Protein AF-A0A1H8VKU6-F1 (afdb_monomer_lite)

Sequence (340 aa):
MNKEESLALYEKGMKAWNAWANDILAKKAELEENKQWQINTFRRGGLNNTTRDWVDVSSVNFPEHFFEEHADFSGFIFPYSVNFENATFSHFTDFIGATFNDSALFYGAIFNGHALFNIAKFGSVSVFGNTTFKAHTMFTKAIFRGNSSFDRAKFTENADFDGALFENSAVFDDTSFESHSSFIVIEGKSRFSFKHAKFHLAPDFNQAHFTEAPQFDDSDFSEALNRSRSESEGNISSNWRALKKLAIQGHDHERELIFFAAEIKSQRGKEDKAFPQPIKYLINNNNDALWPGDSRYWFGYFYQCFSDFGRSIMRPLSWWLGLGVRNLRVVYREVDRNKR

pLDDT: mean 88.67, std 14.14, range [43.34, 98.88]

Radius of gyration: 28.41 Å; chains: 1; bounding box: 82×48×92 Å

Organism: NCBI:txid42354

InterPro domains:
  IPR001646 Pentapeptide repeat [PF13576] (73-117)

Foldseek 3Di:
DPAVVLVVQPVVDQVSQQVVLVVLLVLQVVCVVVVNAAADPVVRAHPDPSRNVSCVVLEHEDDLHEQPDEAECALGERNEHYDCHLYEYCEEYDCHLYEHLYEYECANYEYCYEYECANYEANEEYELANYEYNEEYECHQYEAQYAYENHLYEDLEEYENHNYEHNEAYEQENYEDNYEYEQHNYEAEYAAEHECYEDLAQYHCHNPYYPAQHHHHNYHCPNNLVCLQPPDDDLSLNSLVNQLVSCVRNVVPVSVQSSVLSSLNNCAPPQADCDFDVVVCVVPVPPDDRGGRNCSNVVSVVCCQQCVSVVDPVSVVVVVVVVVVVVVVVVVVVVVVVPD

Structure (mmCIF, N/CA/C/O backbone):
data_AF-A0A1H8VKU6-F1
#
_entry.id   AF-A0A1H8VKU6-F1
#
loop_
_atom_site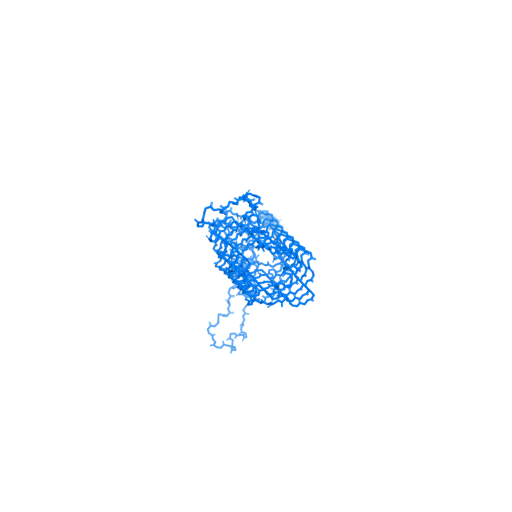.group_PDB
_atom_site.id
_atom_site.type_symbol
_atom_site.label_atom_id
_atom_site.label_alt_id
_atom_site.label_comp_id
_atom_site.label_asym_id
_atom_site.label_entity_id
_atom_site.label_seq_id
_atom_site.pdbx_PDB_ins_code
_atom_site.Cartn_x
_atom_site.Cartn_y
_atom_site.Cartn_z
_atom_site.occupancy
_atom_site.B_iso_or_equiv
_atom_site.auth_seq_id
_atom_site.auth_comp_id
_atom_site.auth_asym_id
_atom_site.auth_atom_id
_atom_site.pdbx_PDB_model_num
ATOM 1 N N . MET A 1 1 ? -10.872 1.885 24.400 1.00 88.88 1 MET A N 1
ATOM 2 C CA . MET A 1 1 ? -10.021 1.244 25.397 1.00 88.88 1 MET A CA 1
ATOM 3 C C . MET A 1 1 ? -8.724 2.016 25.499 1.00 88.88 1 MET A C 1
ATOM 5 O O . MET A 1 1 ? -8.249 2.544 24.493 1.00 88.88 1 MET A O 1
ATOM 9 N N . ASN A 1 2 ? -8.134 2.082 26.689 1.00 92.25 2 ASN A N 1
ATOM 10 C CA . ASN A 1 2 ? -6.727 2.472 26.810 1.00 92.25 2 ASN A CA 1
ATOM 11 C C . ASN A 1 2 ? -5.809 1.359 26.250 1.00 92.25 2 ASN A C 1
ATOM 13 O O . ASN A 1 2 ? -6.280 0.356 25.696 1.00 92.25 2 ASN A O 1
ATOM 17 N N . LYS A 1 3 ? -4.490 1.554 26.336 1.00 94.25 3 LYS A N 1
ATOM 18 C CA . LYS A 1 3 ? -3.509 0.605 25.792 1.00 94.25 3 LYS A CA 1
ATOM 19 C C . LYS A 1 3 ? -3.554 -0.738 26.520 1.00 94.25 3 LYS A C 1
ATOM 21 O O . LYS A 1 3 ? -3.568 -1.782 25.872 1.00 94.25 3 LYS A O 1
ATOM 26 N N . GLU A 1 4 ? -3.629 -0.717 27.846 1.00 96.06 4 GLU A N 1
ATOM 27 C CA . GLU A 1 4 ? -3.647 -1.915 28.688 1.00 96.06 4 GLU A CA 1
ATOM 28 C C . GLU A 1 4 ? -4.896 -2.768 28.434 1.00 96.06 4 GLU A C 1
ATOM 30 O O . GLU A 1 4 ? -4.805 -3.982 28.272 1.00 96.06 4 GLU A O 1
ATOM 35 N N . GLU A 1 5 ? -6.063 -2.135 28.332 1.00 96.31 5 GLU A N 1
ATOM 36 C CA . GLU A 1 5 ? -7.330 -2.788 27.998 1.00 96.31 5 GLU A CA 1
ATOM 37 C C . GLU A 1 5 ? -7.303 -3.401 26.594 1.00 96.31 5 GLU A C 1
ATOM 39 O O . GLU A 1 5 ? -7.785 -4.519 26.399 1.00 96.31 5 GLU A O 1
ATOM 44 N N . SER A 1 6 ? -6.715 -2.690 25.623 1.00 97.00 6 SER A N 1
ATOM 45 C CA . SER A 1 6 ? -6.580 -3.176 24.245 1.00 97.00 6 SER A CA 1
ATOM 46 C C . SER A 1 6 ? -5.695 -4.426 24.187 1.00 97.00 6 SER A C 1
ATOM 48 O O . SER A 1 6 ? -6.059 -5.403 23.535 1.00 97.00 6 SER A O 1
ATOM 50 N N . LEU A 1 7 ? -4.571 -4.431 24.912 1.00 96.88 7 LEU A N 1
ATOM 51 C CA . LEU A 1 7 ? -3.670 -5.585 25.013 1.00 96.88 7 LEU A CA 1
ATOM 52 C C . LEU A 1 7 ? -4.327 -6.764 25.735 1.00 96.88 7 LEU A C 1
ATOM 54 O O . LEU A 1 7 ? -4.321 -7.877 25.219 1.00 96.88 7 LEU A O 1
ATOM 58 N N . ALA A 1 8 ? -4.986 -6.517 26.868 1.00 97.38 8 ALA A N 1
ATOM 59 C CA . ALA A 1 8 ? -5.678 -7.564 27.616 1.00 97.38 8 ALA A CA 1
ATOM 60 C C . ALA A 1 8 ? -6.827 -8.204 26.817 1.00 97.38 8 ALA A C 1
ATOM 62 O O . ALA A 1 8 ? -7.159 -9.373 27.023 1.00 97.38 8 ALA A O 1
ATOM 63 N N . LEU A 1 9 ? -7.478 -7.452 25.920 1.00 97.44 9 LEU A N 1
ATOM 64 C CA . LEU A 1 9 ? -8.468 -8.015 25.004 1.00 97.44 9 LEU A CA 1
ATOM 65 C C . LEU A 1 9 ? -7.808 -8.789 23.857 1.00 97.44 9 LEU A C 1
ATOM 67 O O . LEU A 1 9 ? -8.296 -9.861 23.501 1.00 97.44 9 LEU A O 1
ATOM 71 N N . TYR A 1 10 ? -6.707 -8.274 23.309 1.00 97.00 10 TYR A N 1
ATOM 72 C CA . TYR A 1 10 ? -5.923 -8.938 22.268 1.00 97.00 10 TYR A CA 1
ATOM 73 C C . TYR A 1 10 ? -5.406 -10.312 22.726 1.00 97.00 10 TYR A C 1
ATOM 75 O O . TYR A 1 10 ? -5.585 -11.299 22.015 1.00 97.00 10 TYR A O 1
ATOM 83 N N . GLU A 1 11 ? -4.898 -10.419 23.957 1.00 96.44 11 GLU A N 1
ATOM 84 C CA . GLU A 1 11 ? -4.420 -11.677 24.558 1.00 96.44 11 GLU A CA 1
ATOM 85 C C . GLU A 1 11 ? -5.504 -12.762 24.674 1.00 96.44 11 GLU A C 1
ATOM 87 O O . GLU A 1 11 ? -5.201 -13.956 24.688 1.00 96.44 11 GLU A O 1
ATOM 92 N N . LYS A 1 12 ? -6.788 -12.381 24.717 1.00 97.31 12 LYS A N 1
ATOM 93 C CA . LYS A 1 12 ? -7.913 -13.338 24.721 1.00 97.31 12 LYS A CA 1
ATOM 94 C C . LYS A 1 12 ? -8.174 -13.954 23.341 1.00 97.31 12 LYS A C 1
ATOM 96 O O . LYS A 1 12 ? -8.965 -14.895 23.233 1.00 97.31 12 LYS A O 1
ATOM 101 N N . GLY A 1 13 ? -7.528 -13.435 22.297 1.00 97.31 13 GLY A N 1
ATOM 102 C CA . GLY A 1 13 ? -7.568 -13.936 20.930 1.00 97.31 13 GLY A CA 1
ATOM 103 C C . GLY A 1 13 ? -8.787 -13.498 20.112 1.00 97.31 13 GLY A C 1
ATOM 104 O O . GLY A 1 13 ? -9.775 -12.955 20.620 1.00 97.31 13 GLY A O 1
ATOM 105 N N . MET A 1 14 ? -8.733 -13.808 18.810 1.00 97.44 14 MET A N 1
ATOM 106 C CA . MET A 1 14 ? -9.682 -13.352 17.782 1.00 97.44 14 MET A CA 1
ATOM 107 C C . MET A 1 14 ? -11.158 -13.568 18.145 1.00 97.44 14 MET A C 1
ATOM 109 O O . MET A 1 14 ? -12.000 -12.718 17.871 1.00 97.44 14 MET A O 1
ATOM 113 N N . LYS A 1 15 ? -11.511 -14.710 18.753 1.00 97.88 15 LYS A N 1
ATOM 114 C CA . LYS A 1 15 ? -12.916 -15.027 19.070 1.00 97.88 15 LYS A CA 1
ATOM 115 C C . LYS A 1 15 ? -13.503 -14.061 20.098 1.00 97.88 15 LYS A C 1
ATOM 117 O O . LYS A 1 15 ? -14.605 -13.557 19.893 1.00 97.88 15 LYS A O 1
ATOM 122 N N . ALA A 1 16 ? -12.775 -13.811 21.185 1.00 98.12 16 ALA A N 1
ATOM 123 C CA . ALA A 1 16 ? -13.191 -12.864 22.216 1.00 98.12 16 ALA A CA 1
ATOM 124 C C . ALA A 1 16 ? -13.190 -11.432 21.669 1.00 98.12 16 ALA A C 1
ATOM 126 O O . ALA A 1 16 ? -14.144 -10.692 21.905 1.00 98.12 16 ALA A O 1
ATOM 127 N N . TRP A 1 17 ? -12.170 -11.085 20.881 1.00 98.62 17 TRP A N 1
ATOM 128 C CA . TRP A 1 17 ? -12.082 -9.797 20.204 1.00 98.62 17 TRP A CA 1
ATOM 129 C C . TRP A 1 17 ? -13.295 -9.526 19.312 1.00 98.62 17 TRP A C 1
ATOM 131 O O . TRP A 1 17 ? -13.991 -8.531 19.487 1.00 98.62 17 TRP A O 1
ATOM 141 N N . ASN A 1 18 ? -13.601 -10.435 18.385 1.00 98.50 18 ASN A N 1
ATOM 142 C CA . ASN A 1 18 ? -14.692 -10.248 17.432 1.00 98.50 18 ASN A CA 1
ATOM 143 C C . ASN A 1 18 ? -16.066 -10.298 18.113 1.00 98.50 18 ASN A C 1
ATOM 145 O O . ASN A 1 18 ? -16.980 -9.599 17.680 1.00 98.50 18 ASN A O 1
ATOM 149 N N . ALA A 1 19 ? -16.230 -11.070 19.194 1.00 98.44 19 ALA A N 1
ATOM 150 C CA . ALA A 1 19 ? -17.450 -11.029 20.001 1.00 98.44 19 ALA A CA 1
ATOM 151 C C . ALA A 1 19 ? -17.655 -9.645 20.640 1.00 98.44 19 ALA A C 1
ATOM 153 O O . ALA A 1 19 ? -18.738 -9.075 20.523 1.00 98.44 19 ALA A O 1
ATOM 154 N N . TRP A 1 20 ? -16.604 -9.081 21.245 1.00 98.19 20 TRP A N 1
ATOM 155 C CA . TRP A 1 20 ? -16.620 -7.717 21.775 1.00 98.19 20 TRP A CA 1
ATOM 156 C C . TRP A 1 20 ? -16.891 -6.679 20.678 1.00 98.19 20 TRP A C 1
ATOM 158 O O . TRP A 1 20 ? -17.772 -5.839 20.833 1.00 98.19 20 TRP A O 1
ATOM 168 N N . ALA A 1 21 ? -16.195 -6.761 19.544 1.00 98.19 21 ALA A N 1
ATOM 169 C CA . ALA A 1 21 ? -16.349 -5.810 18.449 1.00 98.19 21 ALA A CA 1
ATOM 170 C C . ALA A 1 21 ? -17.785 -5.793 17.905 1.00 98.19 21 ALA A C 1
ATOM 172 O O . ALA A 1 21 ? -18.339 -4.725 17.654 1.00 98.19 21 ALA A O 1
ATOM 173 N N . ASN A 1 22 ? -18.412 -6.964 17.772 1.00 98.31 22 ASN A N 1
ATOM 174 C CA . ASN A 1 22 ? -19.800 -7.068 17.329 1.00 98.31 22 ASN A CA 1
ATOM 175 C C . ASN A 1 22 ? -20.792 -6.487 18.350 1.00 98.31 22 ASN A C 1
ATOM 177 O O . ASN A 1 22 ? -21.736 -5.818 17.939 1.00 98.31 22 ASN A O 1
ATOM 181 N N . ASP A 1 23 ? -20.572 -6.675 19.656 1.00 97.94 23 ASP A N 1
ATOM 182 C CA . ASP A 1 23 ? -21.382 -6.037 20.711 1.00 97.94 23 ASP A CA 1
ATOM 183 C C . ASP A 1 23 ? -21.267 -4.504 20.665 1.00 97.94 23 ASP A C 1
ATOM 185 O O . ASP A 1 23 ? -22.266 -3.786 20.721 1.00 97.94 23 ASP A O 1
ATOM 189 N N . ILE A 1 24 ? -20.052 -3.985 20.470 1.00 96.44 24 ILE A N 1
ATOM 190 C CA . ILE A 1 24 ? -19.816 -2.549 20.293 1.00 96.44 24 ILE A CA 1
ATOM 191 C C . ILE A 1 24 ? -20.548 -2.012 19.055 1.00 96.44 24 ILE A C 1
ATOM 193 O O . ILE A 1 24 ? -21.192 -0.963 19.127 1.00 96.44 24 ILE A O 1
ATOM 197 N N . LEU A 1 25 ? -20.492 -2.723 17.927 1.00 96.75 25 LEU A N 1
ATOM 198 C CA . LEU A 1 25 ? -21.205 -2.334 16.708 1.00 96.75 25 LEU A CA 1
ATOM 199 C C . LEU A 1 25 ? -22.730 -2.391 16.883 1.00 96.75 25 LEU A C 1
ATOM 201 O O . LEU A 1 25 ? -23.422 -1.501 16.394 1.00 96.75 25 LEU A O 1
ATOM 205 N N . ALA A 1 26 ? -23.253 -3.377 17.615 1.00 97.12 26 ALA A N 1
ATOM 206 C CA . ALA A 1 26 ? -24.677 -3.460 17.937 1.00 97.12 26 ALA A CA 1
ATOM 207 C C . ALA A 1 26 ? -25.133 -2.264 18.789 1.00 97.12 26 ALA A C 1
ATOM 209 O O . ALA A 1 26 ? -26.105 -1.597 18.444 1.00 97.12 26 ALA A O 1
ATOM 210 N N . LYS A 1 27 ? -24.363 -1.899 19.824 1.00 95.50 27 LYS A N 1
ATOM 211 C CA . LYS A 1 27 ? -24.624 -0.701 20.643 1.00 95.50 27 LYS A CA 1
ATOM 212 C C . LYS A 1 27 ? -24.634 0.584 19.820 1.00 95.50 27 LYS A C 1
ATOM 214 O O . LYS A 1 27 ? -25.435 1.477 20.080 1.00 95.50 27 LYS A O 1
ATOM 219 N N . LYS A 1 28 ? -23.764 0.691 18.810 1.00 94.62 28 LYS A N 1
ATOM 220 C CA . LYS A 1 28 ? -23.796 1.828 17.881 1.00 94.62 28 LYS A CA 1
ATOM 221 C C . LYS A 1 28 ? -25.116 1.879 17.117 1.00 94.62 28 LYS A C 1
ATOM 223 O O . LYS A 1 28 ? -25.727 2.942 17.057 1.00 94.62 28 LYS A O 1
ATOM 228 N N . ALA A 1 29 ? -25.555 0.745 16.571 1.00 94.81 29 ALA A N 1
ATOM 229 C CA . ALA A 1 29 ? -26.811 0.662 15.833 1.00 94.81 29 ALA A CA 1
ATOM 230 C C . ALA A 1 29 ? -28.016 1.062 16.707 1.00 94.81 29 ALA A C 1
ATOM 232 O O . ALA A 1 29 ? -28.873 1.816 16.254 1.00 94.81 29 ALA A O 1
ATOM 233 N N . GLU A 1 30 ? -28.039 0.662 17.983 1.00 94.94 30 GLU A N 1
ATOM 234 C CA . GLU A 1 30 ? -29.071 1.085 18.944 1.00 94.94 30 GLU A CA 1
ATOM 235 C C . GLU A 1 30 ? -29.048 2.601 19.207 1.00 94.94 30 GLU A C 1
ATOM 237 O O . GLU A 1 30 ? -30.097 3.248 19.274 1.00 94.94 30 GLU A O 1
ATOM 242 N N . LEU A 1 31 ? -27.861 3.205 19.347 1.00 93.00 31 LEU A N 1
ATOM 243 C CA . LEU A 1 31 ? -27.730 4.659 19.505 1.00 93.00 31 LEU A CA 1
ATOM 244 C C . LEU A 1 31 ? -28.214 5.413 18.258 1.00 93.00 31 LEU A C 1
ATOM 246 O O . LEU A 1 31 ? -28.814 6.485 18.382 1.00 93.00 31 LEU A O 1
ATOM 250 N N . GLU A 1 32 ? -27.957 4.875 17.065 1.00 92.94 32 GLU A N 1
ATOM 251 C CA . GLU A 1 32 ? -28.431 5.431 15.793 1.00 92.94 32 GLU A CA 1
ATOM 252 C C . GLU A 1 32 ? -29.959 5.337 15.675 1.00 92.94 32 GLU A C 1
ATOM 254 O O . GLU A 1 32 ? -30.607 6.343 15.374 1.00 92.94 32 GLU A O 1
ATOM 259 N N . GLU A 1 33 ? -30.550 4.183 15.996 1.00 94.75 33 GLU A N 1
ATOM 260 C CA . GLU A 1 33 ? -32.004 3.965 15.986 1.00 94.75 33 GLU A CA 1
ATOM 261 C C . GLU A 1 33 ? -32.728 4.913 16.952 1.00 94.75 33 GLU A C 1
ATOM 263 O O . GLU A 1 33 ? -33.720 5.557 16.597 1.00 94.75 33 GLU A O 1
ATOM 268 N N . ASN A 1 34 ? -32.164 5.101 18.146 1.00 94.06 34 ASN A N 1
ATOM 269 C CA . ASN A 1 34 ? -32.696 6.011 19.157 1.00 94.06 34 ASN A CA 1
ATOM 270 C C . ASN A 1 34 ? -32.406 7.497 18.870 1.00 94.06 34 ASN A C 1
ATOM 272 O O . ASN A 1 34 ? -32.753 8.357 19.684 1.00 94.06 34 ASN A O 1
ATOM 276 N N . LYS A 1 35 ? -31.767 7.832 17.736 1.00 91.75 35 LYS A N 1
ATOM 277 C CA . LYS A 1 35 ? -31.328 9.197 17.367 1.00 91.75 35 LYS A CA 1
ATOM 278 C C . LYS A 1 35 ? -30.433 9.858 18.425 1.00 91.75 35 LYS A C 1
ATOM 280 O O . LYS A 1 35 ? -30.367 11.084 18.534 1.00 91.75 35 LYS A O 1
ATOM 285 N N . GLN A 1 36 ? -29.747 9.039 19.214 1.00 89.75 36 GLN A N 1
ATOM 286 C CA . GLN A 1 36 ? -28.790 9.456 20.233 1.00 89.75 36 GLN A CA 1
ATOM 287 C C . GLN A 1 36 ? -27.367 9.512 19.682 1.00 89.75 36 GLN A C 1
ATOM 289 O O . GLN A 1 36 ? -26.505 10.126 20.303 1.00 89.75 36 GLN A O 1
ATOM 294 N N . TRP A 1 37 ? -27.108 8.909 18.524 1.00 89.81 37 TRP A N 1
ATOM 295 C CA . TRP A 1 37 ? -25.809 8.983 17.875 1.00 89.81 37 TRP A CA 1
ATOM 296 C C . TRP A 1 37 ? -25.517 10.403 17.380 1.00 89.81 37 TRP A C 1
ATOM 298 O O . TRP A 1 37 ? -26.148 10.904 16.447 1.00 89.81 37 TRP A O 1
ATOM 308 N N . GLN A 1 38 ? -24.555 11.068 18.019 1.00 87.19 38 GLN A N 1
ATOM 309 C CA . GLN A 1 38 ? -24.142 12.423 17.661 1.00 87.19 38 GLN A CA 1
ATOM 310 C C . GLN A 1 38 ? -22.623 12.506 17.650 1.00 87.19 38 GLN A C 1
ATOM 312 O O . GLN A 1 38 ? -21.993 12.711 18.687 1.00 87.19 38 GLN A O 1
ATOM 317 N N . ILE A 1 39 ? -22.031 12.372 16.467 1.00 82.75 39 ILE A N 1
ATOM 318 C CA . ILE A 1 39 ? -20.583 12.430 16.287 1.00 82.75 39 ILE A CA 1
ATOM 319 C C . ILE A 1 39 ? -20.167 13.710 15.568 1.00 82.75 39 ILE A C 1
ATOM 321 O O . ILE A 1 39 ? -20.782 14.129 14.588 1.00 82.75 39 ILE A O 1
ATOM 325 N N . ASN A 1 40 ? -19.097 14.338 16.048 1.00 78.44 40 ASN A N 1
ATOM 326 C CA . ASN A 1 40 ? -18.433 15.387 15.296 1.00 78.44 40 ASN A CA 1
ATOM 327 C C . ASN A 1 40 ? -17.602 14.732 14.193 1.00 78.44 40 ASN A C 1
ATOM 329 O O . ASN A 1 40 ? -16.585 14.112 14.484 1.00 78.44 40 ASN A O 1
ATOM 333 N N . THR A 1 41 ? -17.992 14.891 12.934 1.00 68.06 41 THR A N 1
ATOM 334 C CA . THR A 1 41 ? -17.270 14.300 11.798 1.00 68.06 41 THR A CA 1
ATOM 335 C C . THR A 1 41 ? -15.847 14.845 11.631 1.00 68.06 41 THR A C 1
ATOM 337 O O . THR A 1 41 ? -14.982 14.126 11.140 1.00 68.06 41 THR A O 1
ATOM 340 N N . PHE A 1 42 ? -15.569 16.074 12.086 1.00 61.03 42 PHE A N 1
ATOM 341 C CA . PHE A 1 42 ? -14.242 16.696 11.993 1.00 61.03 42 PHE A CA 1
ATOM 342 C C . PHE A 1 42 ? -13.301 16.268 13.118 1.00 61.03 42 PHE A C 1
ATOM 344 O O . PHE A 1 42 ? -12.145 15.951 12.862 1.00 61.03 42 PHE A O 1
ATOM 351 N N . ARG A 1 43 ? -13.779 16.268 14.370 1.00 62.12 43 ARG A N 1
ATOM 352 C CA . ARG A 1 43 ? -12.967 15.868 15.539 1.00 62.12 43 ARG A CA 1
ATOM 353 C C . ARG A 1 43 ? -13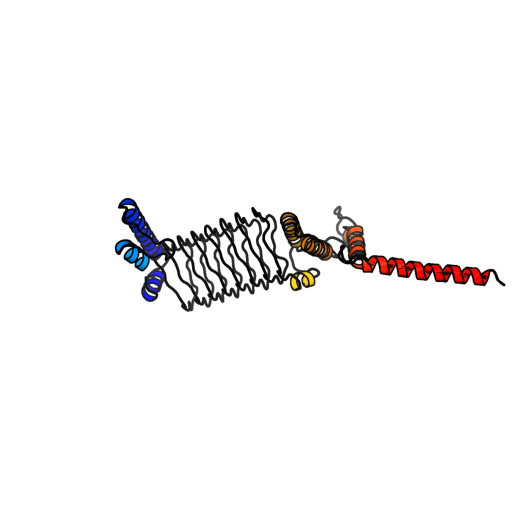.084 14.386 15.892 1.00 62.12 43 ARG A C 1
ATOM 355 O O . ARG A 1 43 ? -12.403 13.943 16.806 1.00 62.12 43 ARG A O 1
ATOM 362 N N . ARG A 1 44 ? -13.974 13.653 15.215 1.00 66.56 44 ARG A N 1
ATOM 363 C CA . ARG A 1 44 ? -14.296 12.231 15.439 1.00 66.56 44 ARG A CA 1
ATOM 364 C C . ARG A 1 44 ? -14.567 11.866 16.902 1.00 66.56 44 ARG A C 1
ATOM 366 O O . ARG A 1 44 ? -14.335 10.740 17.327 1.00 66.56 44 ARG A O 1
ATOM 373 N N . GLY A 1 45 ? -15.087 12.835 17.654 1.00 71.44 45 GLY A N 1
ATOM 374 C CA . GLY A 1 45 ? -15.491 12.697 19.048 1.00 71.44 45 GLY A CA 1
ATOM 375 C C . GLY A 1 45 ? -16.996 12.884 19.201 1.00 71.44 45 GLY A C 1
ATOM 376 O O . GLY A 1 45 ? -17.619 13.640 18.446 1.00 71.44 45 GLY A O 1
ATOM 377 N N . GLY A 1 46 ? -17.587 12.198 20.178 1.00 78.50 46 GLY A N 1
ATOM 378 C CA . GLY A 1 46 ? -19.008 12.331 20.488 1.00 78.50 46 GLY A CA 1
ATOM 379 C C . GLY A 1 46 ? -19.378 13.745 20.946 1.00 78.50 46 GLY A C 1
ATOM 380 O O . GLY A 1 46 ? -18.685 14.371 21.751 1.00 78.50 46 GLY A O 1
ATOM 381 N N . LEU A 1 47 ? -20.494 14.266 20.445 1.00 81.94 47 LEU A N 1
ATOM 382 C CA . LEU A 1 47 ? -21.051 15.549 20.873 1.00 81.94 47 LEU A CA 1
ATOM 383 C C . LEU A 1 47 ? -21.799 15.412 22.205 1.00 81.94 47 LEU A C 1
ATOM 385 O O . LEU A 1 47 ? -21.757 16.326 23.027 1.00 81.94 47 LEU A O 1
ATOM 389 N N . ASN A 1 48 ? -22.389 14.245 22.470 1.00 88.06 48 ASN A N 1
ATOM 390 C CA . ASN A 1 48 ? -23.015 13.896 23.744 1.00 88.06 48 ASN A CA 1
ATOM 391 C C . ASN A 1 48 ? -22.200 12.846 24.519 1.00 88.06 48 ASN A C 1
ATOM 393 O O . ASN A 1 48 ? -21.255 12.260 23.991 1.00 88.06 48 ASN A O 1
ATOM 397 N N . ASN A 1 49 ? -22.560 12.636 25.789 1.00 88.81 49 ASN A N 1
ATOM 398 C CA . ASN A 1 49 ? -21.828 11.726 26.673 1.00 88.81 49 ASN A CA 1
ATOM 399 C C . ASN A 1 49 ? -21.911 10.273 26.186 1.00 88.81 49 ASN A C 1
ATOM 401 O O . ASN A 1 49 ? -20.882 9.629 26.089 1.00 88.81 49 ASN A O 1
ATOM 405 N N . THR A 1 50 ? -23.085 9.794 25.762 1.00 90.19 50 THR A N 1
ATOM 406 C CA . THR A 1 50 ? -23.258 8.401 25.309 1.00 90.19 50 THR A CA 1
ATOM 407 C C . THR A 1 50 ? -22.412 8.059 24.082 1.00 90.19 50 THR A C 1
ATOM 409 O O . THR A 1 50 ? -21.809 6.992 24.027 1.00 90.19 50 THR A O 1
ATOM 412 N N . THR A 1 51 ? -22.314 8.971 23.108 1.00 90.12 51 THR A N 1
ATOM 413 C CA . THR A 1 51 ? -21.443 8.779 21.938 1.00 90.12 51 THR A CA 1
ATOM 414 C C . THR A 1 51 ? -19.969 8.871 22.333 1.00 90.12 51 THR A C 1
ATOM 416 O O . THR A 1 51 ? -19.158 8.142 21.773 1.00 90.12 51 THR A O 1
ATOM 419 N N . ARG A 1 52 ? -19.599 9.740 23.288 1.00 90.12 52 ARG A N 1
ATOM 420 C CA . ARG A 1 52 ? -18.217 9.800 23.800 1.00 90.12 52 ARG A CA 1
ATOM 421 C C . ARG A 1 52 ? -17.833 8.509 24.501 1.00 90.12 52 ARG A C 1
ATOM 423 O O . ARG A 1 52 ? -16.840 7.920 24.107 1.00 90.12 52 ARG A O 1
ATOM 430 N N . ASP A 1 53 ? -18.666 8.024 25.413 1.00 90.81 53 ASP A N 1
ATOM 431 C CA . ASP A 1 53 ? -18.433 6.767 26.123 1.00 90.81 53 ASP A CA 1
ATOM 432 C C . ASP A 1 53 ? -18.295 5.604 25.128 1.00 90.81 53 ASP A C 1
ATOM 434 O O . ASP A 1 53 ? -17.392 4.780 25.255 1.00 90.81 53 ASP A O 1
ATOM 438 N N . TRP A 1 54 ? -19.134 5.571 24.082 1.00 94.38 54 TRP A N 1
ATOM 439 C CA . TRP A 1 54 ? -19.022 4.582 23.008 1.00 94.38 54 TRP A CA 1
ATOM 440 C C . TRP A 1 54 ? -17.703 4.702 22.231 1.00 94.38 54 TRP A C 1
ATOM 442 O O . TRP A 1 54 ? -17.046 3.692 21.977 1.00 94.38 54 TRP A O 1
ATOM 452 N N . VAL A 1 55 ? -17.296 5.916 21.844 1.00 92.12 55 VAL A N 1
ATOM 453 C CA . VAL A 1 55 ? -16.021 6.167 21.146 1.00 92.12 55 VAL A CA 1
ATOM 454 C C . VAL A 1 55 ? -14.843 5.747 22.023 1.00 92.12 55 VAL A C 1
ATOM 456 O O . VAL A 1 55 ? -13.927 5.074 21.544 1.00 92.12 55 VAL A O 1
ATOM 459 N N . ASP A 1 56 ? -14.897 6.079 23.307 1.00 90.69 56 ASP A N 1
ATOM 460 C CA . ASP A 1 56 ? -13.845 5.786 24.266 1.00 90.69 56 ASP A CA 1
ATOM 461 C C . ASP A 1 56 ? -13.683 4.286 24.450 1.00 90.69 56 ASP A C 1
ATOM 463 O O . ASP A 1 56 ? -12.548 3.828 24.467 1.00 90.69 56 ASP A O 1
ATOM 467 N N . VAL A 1 57 ? -14.758 3.490 24.513 1.00 93.38 57 VAL A N 1
ATOM 468 C CA . VAL A 1 57 ? -14.631 2.025 24.616 1.00 93.38 57 VAL A CA 1
ATOM 469 C C . VAL A 1 57 ? -14.293 1.365 23.280 1.00 93.38 57 VAL A C 1
ATOM 471 O O . VAL A 1 57 ? -13.509 0.425 23.278 1.00 93.38 57 VAL A O 1
ATOM 474 N N . SER A 1 58 ? -14.816 1.855 22.155 1.00 94.81 58 SER A N 1
ATOM 475 C CA . SER A 1 58 ? -14.648 1.242 20.824 1.00 94.81 58 SER A CA 1
ATOM 476 C C . SER A 1 58 ? -13.291 1.506 20.170 1.00 94.81 58 SER A C 1
ATOM 478 O O . SER A 1 58 ? -12.863 0.720 19.323 1.00 94.81 58 SER A O 1
ATOM 480 N N . SER A 1 59 ? -12.617 2.594 20.552 1.00 94.62 59 SER A N 1
ATOM 481 C CA . SER A 1 59 ? -11.283 2.925 20.050 1.00 94.62 59 SER A CA 1
ATOM 482 C C . SER A 1 59 ? -10.246 1.941 20.584 1.00 94.62 59 SER A C 1
ATOM 484 O O . SER A 1 59 ? -10.232 1.626 21.775 1.00 94.62 59 SER A O 1
ATOM 486 N N . VAL A 1 60 ? -9.356 1.480 19.716 1.00 97.25 60 VAL A N 1
ATOM 487 C CA . VAL A 1 60 ? -8.316 0.501 20.045 1.00 97.25 60 VAL A CA 1
ATOM 488 C C . VAL A 1 60 ? -6.956 1.178 19.978 1.00 97.25 60 VAL A C 1
ATOM 490 O O . VAL A 1 60 ? -6.644 1.838 18.990 1.00 97.25 60 VAL A O 1
ATOM 493 N N . ASN A 1 61 ? -6.132 1.011 21.011 1.00 97.31 61 ASN A N 1
ATOM 494 C CA . ASN A 1 61 ? -4.888 1.762 21.142 1.00 97.31 61 ASN A CA 1
ATOM 495 C C . ASN A 1 61 ? -3.692 0.844 21.415 1.00 97.31 61 ASN A C 1
ATOM 497 O O . ASN A 1 61 ? -3.623 0.185 22.445 1.00 97.31 61 ASN A O 1
ATOM 501 N N . PHE A 1 62 ? -2.709 0.887 20.520 1.00 97.56 62 PHE A N 1
ATOM 502 C CA . PHE A 1 62 ? -1.379 0.291 20.644 1.00 97.56 62 PHE A CA 1
ATOM 503 C C . PHE A 1 62 ? -0.247 1.288 20.302 1.00 97.56 62 PHE A C 1
ATOM 505 O O . PHE A 1 62 ? 0.746 0.875 19.695 1.00 97.56 62 PHE A O 1
ATOM 512 N N . PRO A 1 63 ? -0.340 2.589 20.661 1.00 97.19 63 PRO A N 1
ATOM 513 C CA . PRO A 1 63 ? 0.697 3.548 20.297 1.00 97.19 63 PRO A CA 1
ATOM 514 C C . PRO A 1 63 ? 2.024 3.165 20.953 1.00 97.19 63 PRO A C 1
ATOM 516 O O . PRO A 1 63 ? 2.059 2.745 22.122 1.00 97.19 63 PRO A O 1
ATOM 519 N N . GLU A 1 64 ? 3.106 3.281 20.184 1.00 97.62 64 GLU A N 1
ATOM 520 C CA . GLU A 1 64 ? 4.483 3.006 20.613 1.00 97.62 64 GLU A CA 1
ATOM 521 C C . GLU A 1 64 ? 4.651 1.613 21.249 1.00 97.62 64 GLU A C 1
ATOM 523 O O . GLU A 1 64 ? 5.539 1.380 22.069 1.00 97.62 64 GLU A O 1
ATOM 528 N N . HIS A 1 65 ? 3.746 0.670 20.962 1.00 98.06 65 HIS A N 1
ATOM 529 C CA . HIS A 1 65 ? 3.853 -0.674 21.508 1.00 98.06 65 HIS A CA 1
ATOM 530 C C . HIS A 1 65 ? 4.891 -1.483 20.733 1.00 98.06 65 HIS A C 1
ATOM 532 O O . HIS A 1 65 ? 4.963 -1.411 19.506 1.00 98.06 65 HIS A O 1
ATOM 538 N N . PHE A 1 66 ? 5.681 -2.263 21.465 1.00 98.25 66 PHE A N 1
ATOM 539 C CA . PHE A 1 66 ? 6.634 -3.206 20.908 1.00 98.25 66 PHE A CA 1
ATOM 540 C C . PHE A 1 66 ? 6.017 -4.603 20.980 1.00 98.25 66 PHE A C 1
ATOM 542 O O . PHE A 1 66 ? 5.922 -5.185 22.057 1.00 98.25 66 PHE A O 1
ATOM 549 N N . PHE A 1 67 ? 5.563 -5.114 19.839 1.00 97.88 67 PHE A N 1
ATOM 550 C CA . PHE A 1 67 ? 5.120 -6.497 19.715 1.00 97.88 67 PHE A CA 1
ATOM 551 C C . PHE A 1 67 ? 6.369 -7.370 19.590 1.00 97.88 67 PHE A C 1
ATOM 553 O O . PHE A 1 67 ? 6.986 -7.403 18.525 1.00 97.88 67 PHE A O 1
ATOM 560 N N . GLU A 1 68 ? 6.758 -8.000 20.705 1.00 96.19 68 GLU A N 1
ATOM 561 C CA . GLU A 1 68 ? 7.985 -8.805 20.834 1.00 96.19 68 GLU A CA 1
ATOM 562 C C . GLU A 1 68 ? 7.961 -10.084 20.011 1.00 96.19 68 GLU A C 1
ATOM 564 O O . GLU A 1 68 ? 9.015 -10.532 19.573 1.00 96.19 68 GLU A O 1
ATOM 569 N N . GLU A 1 69 ? 6.770 -10.634 19.793 1.00 95.38 69 GLU A N 1
ATOM 570 C CA . GLU A 1 69 ? 6.513 -11.909 19.131 1.00 95.38 69 GLU A CA 1
ATOM 571 C C . GLU A 1 69 ? 5.684 -11.703 17.854 1.00 95.38 69 GLU A C 1
ATOM 573 O O . GLU A 1 69 ? 5.343 -10.580 17.471 1.00 95.38 69 GLU A O 1
ATOM 578 N N . HIS A 1 70 ? 5.337 -12.803 17.185 1.00 95.75 70 HIS A N 1
ATOM 579 C CA . HIS A 1 70 ? 4.368 -12.785 16.092 1.00 95.75 70 HIS A CA 1
ATOM 580 C C . HIS A 1 70 ? 3.048 -12.118 16.525 1.00 95.75 70 HIS A C 1
ATOM 582 O O . HIS A 1 70 ? 2.394 -12.564 17.470 1.00 95.75 70 HIS A O 1
ATOM 588 N N . ALA A 1 71 ? 2.654 -11.057 15.815 1.00 97.31 71 ALA A N 1
ATOM 589 C CA . ALA A 1 71 ? 1.397 -10.358 16.047 1.00 97.31 71 ALA A CA 1
ATOM 590 C C . ALA A 1 71 ? 0.335 -10.814 15.034 1.00 97.31 71 ALA A C 1
ATOM 592 O O . ALA A 1 71 ? 0.474 -10.571 13.834 1.00 97.31 71 ALA A O 1
ATOM 593 N N . ASP A 1 72 ? -0.717 -11.474 15.517 1.00 98.06 72 ASP A N 1
ATOM 594 C CA . ASP A 1 72 ? -1.794 -12.034 14.698 1.00 98.06 72 ASP A CA 1
ATOM 595 C C . ASP A 1 72 ? -3.102 -11.266 14.917 1.00 98.06 72 ASP A C 1
ATOM 597 O O . ASP A 1 72 ? -3.781 -11.412 15.934 1.00 98.06 72 ASP A O 1
ATOM 601 N N . PHE A 1 73 ? -3.463 -10.459 13.924 1.00 98.38 73 PHE A N 1
ATOM 602 C CA . PHE A 1 73 ? -4.738 -9.758 13.799 1.00 98.38 73 PHE A CA 1
ATOM 603 C C . PHE A 1 73 ? -5.561 -10.288 12.612 1.00 98.38 73 PHE A C 1
ATOM 605 O O . PHE A 1 73 ? -6.466 -9.601 12.120 1.00 98.38 73 PHE A O 1
ATOM 612 N N . SER A 1 74 ? -5.268 -11.497 12.125 1.00 98.38 74 SER A N 1
ATOM 613 C CA . SER A 1 74 ? -5.976 -12.095 10.995 1.00 98.38 74 SER A CA 1
ATOM 614 C C . SER A 1 74 ? -7.473 -12.234 11.300 1.00 98.38 74 SER A C 1
ATOM 616 O O . SER A 1 74 ? -7.894 -12.758 12.328 1.00 98.38 74 SER A O 1
ATOM 618 N N . GLY A 1 75 ? -8.321 -11.684 10.429 1.00 98.19 75 GLY A N 1
ATOM 619 C CA . GLY A 1 75 ? -9.777 -11.689 10.599 1.00 98.19 75 GLY A CA 1
ATOM 620 C C . GLY A 1 75 ? -10.318 -10.859 11.774 1.00 98.19 75 GLY A C 1
ATOM 621 O O . GLY A 1 75 ? -11.511 -10.963 12.080 1.00 98.19 75 GLY A O 1
ATOM 622 N N . PHE A 1 76 ? -9.497 -10.038 12.439 1.00 98.62 76 PHE A N 1
ATOM 623 C CA . PHE A 1 76 ? -9.965 -9.166 13.521 1.00 98.62 76 PHE A CA 1
ATOM 624 C C . PHE A 1 76 ? -10.877 -8.062 12.979 1.00 98.62 76 PHE A C 1
ATOM 626 O O . PHE A 1 76 ? -10.649 -7.502 11.904 1.00 98.62 76 PHE A O 1
ATOM 633 N N . ILE A 1 77 ? -11.906 -7.719 13.752 1.00 98.75 77 ILE A N 1
ATOM 634 C CA . ILE A 1 77 ? -12.808 -6.601 13.476 1.00 98.75 77 ILE A CA 1
ATOM 635 C C . ILE A 1 77 ? -12.473 -5.467 14.442 1.00 98.75 77 ILE A C 1
ATOM 637 O O . ILE A 1 77 ? -12.660 -5.590 15.650 1.00 98.75 77 ILE A O 1
ATOM 641 N N . PHE A 1 78 ? -12.009 -4.342 13.912 1.00 98.31 78 PHE A N 1
ATOM 642 C CA . PHE A 1 78 ? -11.841 -3.101 14.660 1.00 98.31 78 PHE A CA 1
ATOM 643 C C . PHE A 1 78 ? -13.114 -2.266 14.461 1.00 98.31 78 PHE A C 1
ATOM 645 O O . PHE A 1 78 ? -13.372 -1.799 13.345 1.00 98.31 78 PHE A O 1
ATOM 652 N N . PRO A 1 79 ? -13.968 -2.123 15.495 1.00 97.06 79 PRO A N 1
ATOM 653 C CA . PRO A 1 79 ? -15.296 -1.529 15.343 1.00 97.06 79 PRO A CA 1
ATOM 654 C C . PRO A 1 79 ? -15.248 -0.014 15.105 1.00 97.06 79 PRO A C 1
ATOM 656 O O . PRO A 1 79 ? -16.182 0.547 14.533 1.00 97.06 79 PRO A O 1
ATOM 659 N N . TYR A 1 80 ? -14.160 0.632 15.525 1.00 95.50 80 TYR A N 1
ATOM 660 C CA . TYR A 1 80 ? -13.903 2.054 15.346 1.00 95.50 80 TYR A CA 1
ATOM 661 C C . TYR A 1 80 ? -12.405 2.298 15.083 1.00 95.50 80 TYR A C 1
ATOM 663 O O . TYR A 1 80 ? -11.736 1.430 14.522 1.00 95.50 80 TYR A O 1
ATOM 671 N N . SER A 1 81 ? -11.884 3.476 15.437 1.00 94.81 81 SER A N 1
ATOM 672 C CA . SER A 1 81 ? -10.497 3.858 15.176 1.00 94.81 81 SER A CA 1
ATOM 673 C C . SER A 1 81 ? -9.508 2.937 15.892 1.00 94.81 81 SER A C 1
ATOM 675 O O . SER A 1 81 ? -9.661 2.664 17.084 1.00 94.81 81 SER A O 1
ATOM 677 N N . VAL A 1 82 ? -8.458 2.521 15.184 1.00 97.75 82 VAL A N 1
ATOM 678 C CA . VAL A 1 82 ? -7.309 1.812 15.752 1.00 97.75 82 VAL A CA 1
ATOM 679 C C . VAL A 1 82 ? -6.024 2.611 15.566 1.00 97.75 82 VAL A C 1
ATOM 681 O O . VAL A 1 82 ? -5.765 3.157 14.490 1.00 97.75 82 VAL A O 1
ATOM 684 N N . ASN A 1 83 ? -5.224 2.675 16.626 1.00 98.00 83 ASN A N 1
ATOM 685 C CA . ASN A 1 83 ? -3.964 3.398 16.670 1.00 98.00 83 ASN A CA 1
ATOM 686 C C . ASN A 1 83 ? -2.780 2.439 16.897 1.00 98.00 83 ASN A C 1
ATOM 688 O O . ASN A 1 83 ? -2.636 1.887 17.982 1.00 98.00 83 ASN A O 1
ATOM 692 N N . PHE A 1 84 ? -1.929 2.288 15.886 1.00 98.44 84 PHE A N 1
ATOM 693 C CA . PHE A 1 84 ? -0.619 1.625 15.905 1.00 98.44 84 PHE A CA 1
ATOM 694 C C . PHE A 1 84 ? 0.520 2.626 15.622 1.00 98.44 84 PHE A C 1
ATOM 696 O O . PHE A 1 84 ? 1.573 2.250 15.104 1.00 98.44 84 PHE A O 1
ATOM 703 N N . GLU A 1 85 ? 0.321 3.915 15.902 1.00 98.25 85 GLU A N 1
ATOM 704 C CA . GLU A 1 85 ? 1.322 4.952 15.656 1.00 98.25 85 GLU A CA 1
ATOM 705 C C . GLU A 1 85 ? 2.621 4.642 16.398 1.00 98.25 85 GLU A C 1
ATOM 707 O O . GLU A 1 85 ? 2.614 4.318 17.587 1.00 98.25 85 GLU A O 1
ATOM 712 N N . ASN A 1 86 ? 3.742 4.719 15.679 1.00 98.44 86 ASN A N 1
ATOM 713 C CA . ASN A 1 86 ? 5.081 4.376 16.164 1.00 98.44 86 ASN A CA 1
ATOM 714 C C . ASN A 1 86 ? 5.194 2.968 16.787 1.00 98.44 86 ASN A C 1
ATOM 716 O O . ASN A 1 86 ? 6.164 2.677 17.490 1.00 98.44 86 ASN A O 1
ATOM 720 N N . ALA A 1 87 ? 4.223 2.077 16.554 1.00 98.56 87 ALA A N 1
ATOM 721 C CA . ALA A 1 87 ? 4.308 0.698 17.008 1.00 98.56 87 ALA A CA 1
ATOM 722 C C . ALA A 1 87 ? 5.411 -0.036 16.242 1.00 98.56 87 ALA A C 1
ATOM 724 O O . ALA A 1 87 ? 5.649 0.202 15.057 1.00 98.56 87 ALA A O 1
ATOM 725 N N . THR A 1 88 ? 6.088 -0.953 16.918 1.00 98.75 88 THR A N 1
ATOM 726 C CA . THR A 1 88 ? 7.129 -1.780 16.316 1.00 98.75 88 THR A CA 1
ATOM 727 C C . THR A 1 88 ? 6.730 -3.240 16.418 1.00 98.75 88 THR A C 1
ATOM 729 O O . THR A 1 88 ? 6.468 -3.744 17.506 1.00 98.75 88 THR A O 1
ATOM 732 N N . PHE A 1 89 ? 6.731 -3.920 15.281 1.00 98.62 89 PHE A N 1
ATOM 733 C CA . PHE A 1 89 ? 6.514 -5.353 15.170 1.00 98.62 89 PHE A CA 1
ATOM 734 C C . PHE A 1 89 ? 7.863 -6.018 14.889 1.00 98.62 89 PHE A C 1
ATOM 736 O O . PHE A 1 89 ? 8.479 -5.772 13.847 1.00 98.62 89 PHE A O 1
ATOM 743 N N . SER A 1 90 ? 8.390 -6.783 15.847 1.00 97.56 90 SER A N 1
ATOM 744 C CA . SER A 1 90 ? 9.720 -7.409 15.748 1.00 97.56 90 SER A CA 1
ATOM 745 C C . SER A 1 90 ? 9.755 -8.570 14.746 1.00 97.56 90 SER A C 1
ATOM 747 O O . SER A 1 90 ? 10.787 -8.815 14.119 1.00 97.56 90 SER A O 1
ATOM 749 N N . HIS A 1 91 ? 8.622 -9.249 14.565 1.00 97.12 91 HIS A N 1
ATOM 750 C CA . HIS A 1 91 ? 8.484 -10.446 13.747 1.00 97.12 91 HIS A CA 1
ATOM 751 C C . HIS A 1 91 ? 7.377 -10.290 12.700 1.00 97.12 91 HIS A C 1
ATOM 753 O O . HIS A 1 91 ? 7.015 -9.184 12.303 1.00 97.12 91 HIS A O 1
ATOM 759 N N . PHE A 1 92 ? 6.915 -11.423 12.179 1.00 96.19 92 PHE A N 1
ATOM 760 C CA . PHE A 1 92 ? 5.818 -11.512 11.230 1.00 96.19 92 PHE A CA 1
ATOM 761 C C . PHE A 1 92 ? 4.537 -10.909 11.822 1.00 96.19 92 PHE A C 1
ATOM 763 O O . PHE A 1 92 ? 4.192 -11.208 12.969 1.00 96.19 92 PHE A O 1
ATOM 770 N N . THR A 1 93 ? 3.813 -10.125 11.027 1.00 98.19 93 THR A N 1
ATOM 771 C CA . THR A 1 93 ? 2.539 -9.518 11.418 1.00 98.19 93 THR A CA 1
ATOM 772 C C . THR A 1 93 ? 1.452 -9.859 10.415 1.00 98.19 93 THR A C 1
ATOM 774 O O . THR A 1 93 ? 1.598 -9.602 9.217 1.00 98.19 93 THR A O 1
ATOM 777 N N . ASP A 1 94 ? 0.345 -10.397 10.916 1.00 98.31 94 ASP A N 1
ATOM 778 C CA . ASP A 1 94 ? -0.787 -10.822 10.103 1.00 98.31 94 ASP A CA 1
ATOM 779 C C . ASP A 1 94 ? -2.008 -9.921 10.340 1.00 98.31 94 ASP A C 1
ATOM 781 O O . ASP A 1 94 ? -2.477 -9.767 11.460 1.00 98.31 94 ASP A O 1
ATOM 785 N N . PHE A 1 95 ? -2.518 -9.311 9.277 1.00 98.62 95 PHE A N 1
ATOM 786 C CA . PHE A 1 95 ? -3.780 -8.572 9.199 1.00 98.62 95 PHE A CA 1
ATOM 787 C C . PHE A 1 95 ? -4.665 -9.130 8.070 1.00 98.62 95 PHE A C 1
ATOM 789 O O . PHE A 1 95 ? -5.538 -8.429 7.546 1.00 98.62 95 PHE A O 1
ATOM 796 N N . ILE A 1 96 ? -4.448 -10.379 7.646 1.00 98.69 96 ILE A N 1
ATOM 797 C CA . ILE A 1 96 ? -5.180 -10.999 6.542 1.00 98.69 96 ILE A CA 1
ATOM 798 C C . ILE A 1 96 ? -6.673 -11.001 6.863 1.00 98.69 96 ILE A C 1
ATOM 800 O O . ILE A 1 96 ? -7.119 -11.516 7.886 1.00 98.69 96 ILE A O 1
ATOM 804 N N . GLY A 1 97 ? -7.471 -10.407 5.978 1.00 98.38 97 GLY A N 1
ATOM 805 C CA . GLY A 1 97 ? -8.920 -10.305 6.146 1.00 98.38 97 GLY A CA 1
ATOM 806 C C . GLY A 1 97 ? -9.380 -9.448 7.333 1.00 98.38 97 GLY A C 1
ATOM 807 O O . GLY A 1 97 ? -10.579 -9.437 7.626 1.00 98.38 97 GLY A O 1
ATOM 808 N N . ALA A 1 98 ? -8.478 -8.727 8.010 1.00 98.69 98 ALA A N 1
ATOM 809 C CA . ALA A 1 98 ? -8.844 -7.803 9.077 1.00 98.69 98 ALA A CA 1
ATOM 810 C C . ALA A 1 98 ? -9.766 -6.697 8.540 1.00 98.69 98 ALA A C 1
ATOM 812 O O . ALA A 1 98 ? -9.623 -6.224 7.409 1.00 98.69 98 ALA A O 1
ATOM 813 N N . THR A 1 99 ? -10.739 -6.283 9.349 1.00 98.81 99 THR A N 1
ATOM 814 C CA . THR A 1 99 ? -11.706 -5.241 8.993 1.00 98.81 99 THR A CA 1
ATOM 815 C C . THR A 1 99 ? -11.558 -4.055 9.933 1.00 98.81 99 THR A C 1
ATOM 817 O O . THR A 1 99 ? -11.881 -4.145 11.114 1.00 98.81 99 THR A O 1
ATOM 820 N N . PHE A 1 100 ? -11.117 -2.927 9.390 1.00 98.56 100 PHE A N 1
ATOM 821 C CA . PHE A 1 100 ? -11.018 -1.643 10.072 1.00 98.56 100 PHE A CA 1
ATOM 822 C C . PHE A 1 100 ? -12.233 -0.796 9.696 1.00 98.56 100 PHE A C 1
ATOM 824 O O . PHE A 1 100 ? -12.278 -0.237 8.604 1.00 98.56 100 PHE A O 1
ATOM 831 N N . ASN A 1 101 ? -13.256 -0.735 10.552 1.00 97.31 101 ASN A N 1
ATOM 832 C CA . ASN A 1 101 ? -14.508 -0.048 10.200 1.00 97.31 101 ASN A CA 1
ATOM 833 C C . ASN A 1 101 ? -14.385 1.483 10.185 1.00 97.31 101 ASN A C 1
ATOM 835 O O . ASN A 1 101 ? -15.182 2.143 9.520 1.00 97.31 101 ASN A O 1
ATOM 839 N N . ASP A 1 102 ? -13.391 2.041 10.878 1.00 95.38 102 ASP A N 1
ATOM 840 C CA . ASP A 1 102 ? -13.054 3.466 10.845 1.00 95.38 102 ASP A CA 1
ATOM 841 C C . ASP A 1 102 ? -11.550 3.641 10.550 1.00 95.38 102 ASP A C 1
ATOM 843 O O . ASP A 1 102 ? -10.987 2.894 9.747 1.00 95.38 102 ASP A O 1
ATOM 847 N N . SER A 1 103 ? -10.899 4.651 11.128 1.00 95.75 103 SER A N 1
ATOM 848 C CA . SER A 1 103 ? -9.498 4.943 10.858 1.00 95.75 103 SER A CA 1
ATOM 849 C C . SER A 1 103 ? -8.538 3.871 11.350 1.00 95.75 103 SER A C 1
ATOM 851 O O . SER A 1 103 ? -8.652 3.387 12.471 1.00 95.75 103 SER A O 1
ATOM 853 N N . ALA A 1 104 ? -7.540 3.570 10.522 1.00 98.12 104 ALA A N 1
ATOM 854 C CA . ALA A 1 104 ? -6.418 2.719 10.888 1.00 98.12 104 ALA A CA 1
ATOM 855 C C . ALA A 1 104 ? -5.119 3.519 10.762 1.00 98.12 104 ALA A C 1
ATOM 857 O O . ALA A 1 104 ? -4.726 3.913 9.661 1.00 98.12 104 ALA A O 1
ATOM 858 N N . LEU A 1 105 ? -4.492 3.808 11.900 1.00 98.31 105 LEU A N 1
ATOM 859 C CA . LEU A 1 105 ? -3.312 4.663 11.984 1.00 98.31 105 LEU A CA 1
ATOM 860 C C . LEU A 1 105 ? -2.083 3.793 12.243 1.00 98.31 105 LEU A C 1
ATOM 862 O O . LEU A 1 105 ? -1.948 3.216 13.311 1.00 98.31 105 LEU A O 1
ATOM 866 N N . PHE A 1 106 ? -1.192 3.709 11.265 1.00 98.69 106 PHE A N 1
ATOM 867 C CA . PHE A 1 106 ? 0.109 3.036 11.319 1.00 98.69 106 PHE A CA 1
ATOM 868 C C . PHE A 1 106 ? 1.259 4.036 11.145 1.00 98.69 106 PHE A C 1
ATOM 870 O O . PHE A 1 106 ? 2.376 3.649 10.795 1.00 98.69 106 PHE A O 1
ATOM 877 N N . TYR A 1 107 ? 0.994 5.331 11.349 1.00 98.56 107 TYR A N 1
ATOM 878 C CA . TYR A 1 107 ? 1.974 6.384 11.109 1.00 98.56 107 TYR A CA 1
ATOM 8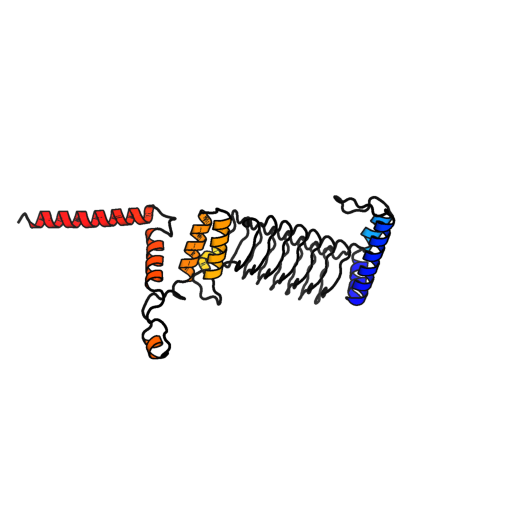79 C C . TYR A 1 107 ? 3.251 6.134 11.920 1.00 98.56 107 TYR A C 1
ATOM 881 O O . TYR A 1 107 ? 3.191 5.902 13.126 1.00 98.56 107 TYR A O 1
ATOM 889 N N . GLY A 1 108 ? 4.406 6.143 11.255 1.00 98.56 108 GLY A N 1
ATOM 890 C CA . GLY A 1 108 ? 5.699 5.887 11.899 1.00 98.56 108 GLY A CA 1
ATOM 891 C C . GLY A 1 108 ? 5.916 4.450 12.394 1.00 98.56 108 GLY A C 1
ATOM 892 O O . GLY A 1 108 ? 6.935 4.185 13.029 1.00 98.56 108 GLY A O 1
ATOM 893 N N . ALA A 1 109 ? 4.994 3.516 12.133 1.00 98.75 109 ALA A N 1
ATOM 894 C CA . ALA A 1 109 ? 5.150 2.127 12.552 1.00 98.75 109 ALA A CA 1
ATOM 895 C C . ALA A 1 109 ? 6.326 1.436 11.838 1.00 98.75 109 ALA A C 1
ATOM 897 O O . ALA A 1 109 ? 6.707 1.792 10.717 1.00 98.75 109 ALA A O 1
ATOM 898 N N . ILE A 1 110 ? 6.897 0.418 12.479 1.00 98.88 110 ILE A N 1
ATOM 899 C CA . ILE A 1 110 ? 8.021 -0.358 11.946 1.00 98.88 110 ILE A CA 1
ATOM 900 C C . ILE A 1 110 ? 7.652 -1.838 11.932 1.00 98.88 110 ILE A C 1
ATOM 902 O O . ILE A 1 110 ? 7.445 -2.443 12.982 1.00 98.88 110 ILE A O 1
ATOM 906 N N . PHE A 1 111 ? 7.648 -2.438 10.746 1.00 98.75 111 PHE A N 1
ATOM 907 C CA . PHE A 1 111 ? 7.474 -3.874 10.549 1.00 98.75 111 PHE A CA 1
ATOM 908 C C . PHE A 1 111 ? 8.833 -4.492 10.225 1.00 98.75 111 PHE A C 1
ATOM 910 O O . PHE A 1 111 ? 9.376 -4.269 9.143 1.00 98.75 111 PHE A O 1
ATOM 917 N N . ASN A 1 112 ? 9.424 -5.214 11.182 1.00 98.44 112 ASN A N 1
ATOM 918 C CA . ASN A 1 112 ? 10.727 -5.854 10.986 1.00 98.44 112 ASN A CA 1
ATOM 919 C C . ASN A 1 112 ? 10.611 -7.206 10.263 1.00 98.44 112 ASN A C 1
ATOM 921 O O . ASN A 1 112 ? 11.533 -7.574 9.538 1.00 98.44 112 ASN A O 1
ATOM 925 N N . GLY A 1 113 ? 9.500 -7.926 10.447 1.00 97.94 113 GLY A N 1
ATOM 926 C CA . GLY A 1 113 ? 9.152 -9.121 9.678 1.00 97.94 113 GLY A CA 1
ATOM 927 C C . GLY A 1 113 ? 8.160 -8.829 8.550 1.00 97.94 113 GLY A C 1
ATOM 928 O O . GLY A 1 113 ? 7.833 -7.675 8.271 1.00 97.94 113 GLY A O 1
ATOM 929 N N . HIS A 1 114 ? 7.696 -9.888 7.880 1.00 98.31 114 HIS A N 1
ATOM 930 C CA . HIS A 1 114 ? 6.678 -9.766 6.832 1.00 98.31 114 HIS A CA 1
ATOM 931 C C . HIS A 1 114 ? 5.393 -9.157 7.398 1.00 98.31 114 HIS A C 1
ATOM 933 O O . HIS A 1 114 ? 4.978 -9.523 8.498 1.00 98.31 114 HIS A O 1
ATOM 939 N N . ALA A 1 115 ? 4.753 -8.277 6.632 1.00 98.50 115 ALA A N 1
ATOM 940 C CA . ALA A 1 115 ? 3.501 -7.635 7.018 1.00 98.50 115 ALA A CA 1
ATOM 941 C C . ALA A 1 115 ? 2.406 -7.975 6.000 1.00 98.50 115 ALA A C 1
ATOM 943 O O . ALA A 1 115 ? 2.467 -7.564 4.837 1.00 98.50 115 ALA A O 1
ATOM 944 N N . LEU A 1 116 ? 1.419 -8.767 6.420 1.00 98.75 116 LEU A N 1
ATOM 945 C CA . LEU A 1 116 ? 0.388 -9.297 5.531 1.00 98.75 116 LEU A CA 1
ATOM 946 C C . LEU A 1 116 ? -0.956 -8.608 5.766 1.00 98.75 116 LEU A C 1
ATOM 948 O O . LEU A 1 116 ? -1.633 -8.871 6.744 1.00 98.75 116 LEU A O 1
ATOM 952 N N . PHE A 1 117 ? -1.389 -7.786 4.821 1.00 98.75 117 PHE A N 1
ATOM 953 C CA . PHE A 1 117 ? -2.690 -7.110 4.789 1.00 98.75 117 PHE A CA 1
ATOM 954 C C . PHE A 1 117 ? -3.595 -7.664 3.679 1.00 98.75 117 PHE A C 1
ATOM 956 O O . PHE A 1 117 ? -4.489 -6.975 3.183 1.00 98.75 117 PHE A O 1
ATOM 963 N N . ASN A 1 118 ? -3.365 -8.908 3.245 1.00 98.62 118 ASN A N 1
ATOM 964 C CA . ASN A 1 118 ? -4.123 -9.499 2.144 1.00 98.62 118 ASN A CA 1
ATOM 965 C C . ASN A 1 118 ? -5.624 -9.496 2.463 1.00 98.62 118 ASN A C 1
ATOM 967 O O . ASN A 1 118 ? -6.042 -9.976 3.515 1.00 98.62 118 ASN A O 1
ATOM 971 N N . ILE A 1 119 ? -6.454 -8.990 1.547 1.00 98.50 119 ILE A N 1
ATOM 972 C CA . ILE A 1 119 ? -7.922 -8.947 1.696 1.00 98.50 119 ILE A CA 1
ATOM 973 C C . ILE A 1 119 ? -8.377 -8.097 2.912 1.00 98.50 119 ILE A C 1
ATOM 975 O O . ILE A 1 119 ? -9.552 -8.112 3.286 1.00 98.50 119 ILE A O 1
ATOM 979 N N . ALA A 1 120 ? -7.478 -7.321 3.531 1.00 98.75 120 ALA A N 1
ATOM 980 C CA . ALA A 1 120 ? -7.839 -6.396 4.599 1.00 98.75 120 ALA A CA 1
ATOM 981 C C . ALA A 1 120 ? -8.765 -5.292 4.066 1.00 98.75 120 ALA A C 1
ATOM 983 O O . ALA A 1 120 ? -8.664 -4.866 2.912 1.00 98.75 120 ALA A O 1
ATOM 984 N N . LYS A 1 121 ? -9.687 -4.827 4.908 1.00 98.88 121 LYS A N 1
ATOM 985 C CA . LYS A 1 121 ? -10.685 -3.812 4.549 1.00 98.88 121 LYS A CA 1
ATOM 986 C C . LYS A 1 121 ? -10.512 -2.585 5.427 1.00 98.88 121 LYS A C 1
ATOM 988 O O . LYS A 1 121 ? -10.771 -2.650 6.624 1.00 98.88 121 LYS A O 1
ATOM 993 N N . PHE A 1 122 ? -10.145 -1.466 4.819 1.00 98.69 122 PHE A N 1
ATOM 994 C CA . PHE A 1 122 ? -10.051 -0.158 5.454 1.00 98.69 122 PHE A CA 1
ATOM 995 C C . PHE A 1 122 ? -11.295 0.657 5.098 1.00 98.69 122 PHE A C 1
ATOM 997 O O . PHE A 1 122 ? -11.475 1.093 3.961 1.00 98.69 122 PHE A O 1
ATOM 1004 N N . GLY A 1 123 ? -12.202 0.803 6.061 1.00 96.94 123 GLY A N 1
ATOM 1005 C CA . GLY A 1 123 ? -13.521 1.407 5.880 1.00 96.94 123 GLY A CA 1
ATOM 1006 C C . GLY A 1 123 ? -13.510 2.932 5.789 1.00 96.94 123 GLY A C 1
ATOM 1007 O O . GLY A 1 123 ? -14.434 3.512 5.226 1.00 96.94 123 GLY A O 1
ATOM 1008 N N . SER A 1 124 ? -12.462 3.571 6.308 1.00 95.44 124 SER A N 1
ATOM 1009 C CA . SER A 1 124 ? -12.285 5.024 6.322 1.00 95.44 124 SER A CA 1
ATOM 1010 C C . SER A 1 124 ? -10.820 5.369 6.021 1.00 95.44 124 SER A C 1
ATOM 1012 O O . SER A 1 124 ? -10.190 4.723 5.187 1.00 95.44 124 SER A O 1
ATOM 1014 N N . VAL A 1 125 ? -10.282 6.415 6.650 1.00 96.31 125 VAL A N 1
ATOM 1015 C CA . VAL A 1 125 ? -8.912 6.889 6.431 1.00 96.31 125 VAL A CA 1
ATOM 1016 C C . VAL A 1 125 ? -7.889 5.898 6.986 1.00 96.31 125 VAL A C 1
ATOM 1018 O O . VAL A 1 125 ? -7.898 5.619 8.187 1.00 96.31 125 VAL A O 1
ATOM 1021 N N . SER A 1 126 ? -6.967 5.438 6.144 1.00 98.06 126 SER A N 1
ATOM 1022 C CA . SER A 1 126 ? -5.827 4.605 6.544 1.00 98.06 126 SER A CA 1
ATOM 1023 C C . SER A 1 126 ? -4.513 5.358 6.350 1.00 98.06 126 SER A C 1
ATOM 1025 O O . SER A 1 126 ? -4.255 5.879 5.263 1.00 98.06 126 SER A O 1
ATOM 1027 N N . VAL A 1 127 ? -3.676 5.407 7.385 1.00 98.44 127 VAL A N 1
ATOM 1028 C CA . VAL A 1 127 ? -2.424 6.177 7.377 1.00 98.44 127 VAL A CA 1
ATOM 1029 C C . VAL A 1 127 ? -1.244 5.254 7.650 1.00 98.44 127 VAL A C 1
ATOM 1031 O O . VAL A 1 127 ? -1.050 4.819 8.774 1.00 98.44 127 VAL A O 1
ATOM 1034 N N . PHE A 1 128 ? -0.439 5.010 6.628 1.00 98.69 128 PHE A N 1
ATOM 1035 C CA . PHE A 1 128 ? 0.860 4.331 6.640 1.00 98.69 128 PHE A CA 1
ATOM 1036 C C . PHE A 1 128 ? 2.001 5.326 6.371 1.00 98.69 128 PHE A C 1
ATOM 1038 O O . PHE A 1 128 ? 3.055 4.977 5.836 1.00 98.69 128 PHE A O 1
ATOM 1045 N N . GLY A 1 129 ? 1.762 6.602 6.683 1.00 98.38 129 GLY A N 1
ATOM 1046 C CA . GLY A 1 129 ? 2.742 7.657 6.499 1.00 98.38 129 GLY A CA 1
ATOM 1047 C C . GLY A 1 129 ? 3.968 7.428 7.377 1.00 98.38 129 GLY A C 1
ATOM 1048 O O . GLY A 1 129 ? 3.841 7.069 8.547 1.00 98.38 129 GLY A O 1
ATOM 1049 N N . ASN A 1 130 ? 5.164 7.622 6.830 1.00 98.56 130 ASN A N 1
ATOM 1050 C CA . ASN A 1 130 ? 6.434 7.419 7.531 1.00 98.56 130 ASN A CA 1
ATOM 1051 C C . ASN A 1 130 ? 6.624 5.987 8.097 1.00 98.56 130 ASN A C 1
ATOM 1053 O O . ASN A 1 130 ? 7.479 5.766 8.956 1.00 98.56 130 ASN A O 1
ATOM 1057 N N . THR A 1 131 ? 5.826 5.011 7.648 1.00 98.75 131 THR A N 1
ATOM 1058 C CA . THR A 1 131 ? 5.933 3.604 8.055 1.00 98.75 131 THR A CA 1
ATOM 1059 C C . THR A 1 131 ? 7.122 2.943 7.358 1.00 98.75 131 THR A C 1
ATOM 1061 O O . THR A 1 131 ? 7.351 3.146 6.165 1.00 98.75 131 THR A O 1
ATOM 1064 N N . THR A 1 132 ? 7.877 2.114 8.080 1.00 98.88 132 THR A N 1
ATOM 1065 C CA . THR A 1 132 ? 8.978 1.325 7.506 1.00 98.88 132 THR A CA 1
ATOM 1066 C C . THR A 1 132 ? 8.636 -0.158 7.502 1.00 98.88 132 THR A C 1
ATOM 1068 O O . THR A 1 132 ? 8.500 -0.777 8.556 1.00 98.88 132 THR A O 1
ATOM 1071 N N . PHE A 1 133 ? 8.579 -0.741 6.311 1.00 98.81 133 PHE A N 1
ATOM 1072 C CA . PHE A 1 133 ? 8.444 -2.170 6.075 1.00 98.81 133 PHE A CA 1
ATOM 1073 C C . PHE A 1 133 ? 9.804 -2.750 5.684 1.00 98.81 133 PHE A C 1
ATOM 1075 O O . PHE A 1 133 ? 10.310 -2.478 4.593 1.00 98.81 133 PHE A O 1
ATOM 1082 N N . LYS A 1 134 ? 10.418 -3.518 6.593 1.00 98.62 134 LYS A N 1
ATOM 1083 C CA . LYS A 1 134 ? 11.768 -4.075 6.399 1.00 98.62 134 LYS A CA 1
ATOM 1084 C C . LYS A 1 134 ? 11.798 -5.422 5.676 1.00 98.62 134 LYS A C 1
ATOM 1086 O O . LYS A 1 134 ? 12.866 -5.893 5.296 1.00 98.62 134 LYS A O 1
ATOM 1091 N N . ALA A 1 135 ? 10.644 -6.060 5.534 1.00 98.19 135 ALA A N 1
ATOM 1092 C CA . ALA A 1 135 ? 10.493 -7.327 4.841 1.00 98.19 135 ALA A CA 1
ATOM 1093 C C . ALA A 1 135 ? 9.317 -7.257 3.863 1.00 98.19 135 ALA A C 1
ATOM 1095 O O . ALA A 1 135 ? 8.634 -6.234 3.743 1.00 98.19 135 ALA A O 1
ATOM 1096 N N . HIS A 1 136 ? 9.097 -8.353 3.139 1.00 98.19 136 HIS A N 1
ATOM 1097 C CA . HIS A 1 136 ? 8.068 -8.417 2.108 1.00 98.19 136 HIS A CA 1
ATOM 1098 C C . HIS A 1 136 ? 6.683 -8.122 2.694 1.00 98.19 136 HIS A C 1
ATOM 1100 O O . HIS A 1 136 ? 6.263 -8.726 3.685 1.00 98.19 136 HIS A O 1
ATOM 1106 N N . THR A 1 137 ? 6.005 -7.160 2.075 1.00 98.56 137 THR A N 1
ATOM 1107 C CA . THR A 1 137 ? 4.703 -6.640 2.489 1.00 98.56 137 THR A CA 1
ATOM 1108 C C . THR A 1 137 ? 3.659 -6.907 1.418 1.00 98.56 137 THR A C 1
ATOM 1110 O O . THR A 1 137 ? 3.913 -6.688 0.234 1.00 98.56 137 THR A O 1
ATOM 1113 N N . MET A 1 138 ? 2.476 -7.360 1.830 1.00 98.69 138 MET A N 1
ATOM 1114 C CA . MET A 1 138 ? 1.402 -7.708 0.901 1.00 98.69 138 MET A CA 1
ATOM 1115 C C . MET A 1 138 ? 0.097 -7.004 1.264 1.00 98.69 138 MET A C 1
ATOM 1117 O O . MET A 1 138 ? -0.474 -7.243 2.320 1.00 98.69 138 MET A O 1
ATOM 1121 N N . PHE A 1 139 ? -0.420 -6.206 0.342 1.00 98.75 139 PHE A N 1
ATOM 1122 C CA . PHE A 1 139 ? -1.754 -5.607 0.334 1.00 98.75 139 PHE A CA 1
ATOM 1123 C C . PHE A 1 139 ? -2.639 -6.234 -0.756 1.00 98.75 139 PHE A C 1
ATOM 1125 O O . PHE A 1 139 ? -3.580 -5.608 -1.246 1.00 98.75 139 PHE A O 1
ATOM 1132 N N . THR A 1 140 ? -2.352 -7.477 -1.155 1.00 98.62 140 THR A N 1
ATOM 1133 C CA . THR A 1 140 ? -3.060 -8.167 -2.239 1.00 98.62 140 THR A CA 1
ATOM 1134 C C . THR A 1 140 ? -4.564 -8.193 -1.976 1.00 98.62 140 THR A C 1
ATOM 1136 O O . THR A 1 140 ? -5.017 -8.692 -0.940 1.00 98.62 140 THR A O 1
ATOM 1139 N N . LYS A 1 141 ? -5.359 -7.675 -2.917 1.00 98.69 141 LYS A N 1
ATOM 1140 C CA . LYS A 1 141 ? -6.827 -7.564 -2.822 1.00 98.69 141 LYS A CA 1
ATOM 1141 C C . LYS A 1 141 ? -7.330 -6.803 -1.588 1.00 98.69 141 LYS A C 1
ATOM 1143 O O . LYS A 1 141 ? -8.485 -6.982 -1.194 1.00 98.69 141 LYS A O 1
ATOM 1148 N N . ALA A 1 142 ? -6.489 -5.983 -0.959 1.00 98.75 142 ALA A N 1
ATOM 1149 C CA . ALA A 1 142 ? -6.926 -5.083 0.099 1.00 98.75 142 ALA A CA 1
ATOM 1150 C C . ALA A 1 142 ? -7.883 -4.025 -0.472 1.00 98.75 142 ALA A C 1
ATOM 1152 O O . ALA A 1 142 ? -7.760 -3.606 -1.624 1.00 98.75 142 ALA A O 1
ATOM 1153 N N . ILE A 1 143 ? -8.853 -3.602 0.336 1.00 98.88 143 ILE A N 1
ATOM 1154 C CA . ILE A 1 143 ? -9.865 -2.620 -0.059 1.00 98.88 143 ILE A CA 1
ATOM 1155 C C . ILE A 1 143 ? -9.720 -1.390 0.824 1.00 98.88 143 ILE A C 1
ATOM 1157 O O . ILE A 1 143 ? -9.924 -1.468 2.035 1.00 98.88 143 ILE A O 1
ATOM 1161 N N . PHE A 1 144 ? -9.449 -0.252 0.202 1.00 98.75 144 PHE A N 1
ATOM 1162 C CA . PHE A 1 144 ? -9.348 1.048 0.840 1.00 98.75 144 PHE A CA 1
ATOM 1163 C C . PHE A 1 144 ? -10.518 1.933 0.412 1.00 98.75 144 PHE A C 1
ATOM 1165 O O . PHE A 1 144 ? -10.552 2.459 -0.700 1.00 98.75 144 PHE A O 1
ATOM 1172 N N . ARG A 1 145 ? -11.511 2.076 1.293 1.00 98.25 145 ARG A N 1
ATOM 1173 C CA . ARG A 1 145 ? -12.738 2.837 1.007 1.00 98.25 145 ARG A CA 1
ATOM 1174 C C . ARG A 1 145 ? -12.566 4.341 1.213 1.00 98.25 145 ARG A C 1
ATOM 1176 O O . ARG A 1 145 ? -13.180 5.141 0.511 1.00 98.25 145 ARG A O 1
ATOM 1183 N N . GLY A 1 146 ? -11.763 4.728 2.203 1.00 96.62 146 GLY A N 1
ATOM 1184 C CA . GLY A 1 146 ? -11.441 6.123 2.490 1.00 96.62 146 GLY A CA 1
ATOM 1185 C C . GLY A 1 146 ? -10.105 6.565 1.897 1.00 96.62 146 GLY A C 1
ATOM 1186 O O . GLY A 1 146 ? -9.479 5.863 1.105 1.00 96.62 146 GLY A O 1
ATOM 1187 N N . ASN A 1 147 ? -9.665 7.762 2.292 1.00 97.75 147 ASN A N 1
ATOM 1188 C CA . ASN A 1 147 ? -8.366 8.282 1.870 1.00 97.75 147 ASN A CA 1
ATOM 1189 C C . ASN A 1 147 ? -7.239 7.432 2.464 1.00 97.75 147 ASN A C 1
ATOM 1191 O O . ASN A 1 147 ? -7.221 7.168 3.666 1.00 97.75 147 ASN A O 1
ATOM 1195 N N . SER A 1 148 ? -6.286 7.051 1.623 1.00 98.19 148 SER A N 1
ATOM 1196 C CA . SER A 1 148 ? -5.162 6.193 1.989 1.00 98.19 148 SER A CA 1
ATOM 1197 C C . SER A 1 148 ? -3.864 6.961 1.815 1.00 98.19 148 SER A C 1
ATOM 1199 O O . SER A 1 148 ? -3.591 7.456 0.723 1.00 98.19 148 SER A O 1
ATOM 1201 N N . SER A 1 149 ? -3.064 7.064 2.872 1.00 98.50 149 SER A N 1
ATOM 1202 C CA . SER A 1 149 ? -1.746 7.699 2.807 1.00 98.50 149 SER A CA 1
ATOM 1203 C C . SER A 1 149 ? -0.662 6.681 3.104 1.00 98.50 149 SER A C 1
ATOM 1205 O O . SER A 1 149 ? -0.718 6.019 4.131 1.00 98.50 149 SER A O 1
ATOM 1207 N N . PHE A 1 150 ? 0.318 6.585 2.223 1.00 98.69 150 PHE A N 1
ATOM 1208 C CA . PHE A 1 150 ? 1.590 5.880 2.366 1.00 98.69 150 PHE A CA 1
ATOM 1209 C C . PHE A 1 150 ? 2.743 6.887 2.234 1.00 98.69 150 PHE A C 1
ATOM 1211 O O . PHE A 1 150 ? 3.847 6.533 1.841 1.00 98.69 150 PHE A O 1
ATOM 1218 N N . ASP A 1 151 ? 2.484 8.166 2.508 1.00 97.75 151 ASP A N 1
ATOM 1219 C CA . ASP A 1 151 ? 3.444 9.246 2.323 1.00 97.75 151 ASP A CA 1
ATOM 1220 C C . ASP A 1 151 ? 4.739 8.990 3.102 1.00 97.75 151 ASP A C 1
ATOM 1222 O O . ASP A 1 151 ? 4.715 8.702 4.295 1.00 97.75 151 ASP A O 1
ATOM 1226 N N . ARG A 1 152 ? 5.895 9.083 2.440 1.00 98.62 152 ARG A N 1
ATOM 1227 C CA . ARG A 1 152 ? 7.209 8.782 3.044 1.00 98.62 152 ARG A CA 1
ATOM 1228 C C . ARG A 1 152 ? 7.335 7.359 3.598 1.00 98.62 152 ARG A C 1
ATOM 1230 O O . ARG A 1 152 ? 8.221 7.101 4.414 1.00 98.62 152 ARG A O 1
ATOM 1237 N N . ALA A 1 153 ? 6.473 6.430 3.185 1.00 98.75 153 ALA A N 1
ATOM 1238 C CA . ALA A 1 153 ? 6.643 5.032 3.536 1.00 98.75 153 ALA A CA 1
ATOM 1239 C C . ALA A 1 153 ? 7.917 4.473 2.889 1.00 98.75 153 ALA A C 1
ATOM 1241 O O . ALA A 1 153 ? 8.362 4.909 1.820 1.00 98.75 153 ALA A O 1
ATOM 1242 N N . LYS A 1 154 ? 8.509 3.478 3.541 1.00 98.88 154 LYS A N 1
ATOM 1243 C CA . LYS A 1 154 ? 9.705 2.799 3.055 1.00 98.88 154 LYS A CA 1
ATOM 1244 C C . LYS A 1 154 ? 9.457 1.301 2.962 1.00 98.88 154 LYS A C 1
ATOM 1246 O O . LYS A 1 154 ? 9.243 0.660 3.986 1.00 98.88 154 LYS A O 1
ATOM 1251 N N . PHE A 1 155 ? 9.552 0.755 1.755 1.00 98.81 155 PHE A N 1
ATOM 1252 C CA . PHE A 1 155 ? 9.511 -0.680 1.481 1.00 98.81 155 PHE A CA 1
ATOM 1253 C C . PHE A 1 155 ? 10.913 -1.135 1.081 1.00 98.81 155 PHE A C 1
ATOM 1255 O O . PHE A 1 155 ? 11.378 -0.817 -0.016 1.00 98.81 155 PHE A O 1
ATOM 1262 N N . THR A 1 156 ? 11.621 -1.814 1.987 1.00 98.38 156 THR A N 1
ATOM 1263 C CA . THR A 1 156 ? 13.003 -2.257 1.718 1.00 98.38 156 THR A CA 1
ATOM 1264 C C . THR A 1 156 ? 13.045 -3.524 0.863 1.00 98.38 156 THR A C 1
ATOM 1266 O O . THR A 1 156 ? 13.960 -3.718 0.072 1.00 98.38 156 THR A O 1
ATOM 1269 N N . GLU A 1 157 ? 12.034 -4.377 1.018 1.00 97.94 157 GLU A N 1
ATOM 1270 C CA . GLU A 1 157 ? 11.833 -5.612 0.260 1.00 97.94 157 GLU A CA 1
ATOM 1271 C C . GLU A 1 157 ? 10.590 -5.488 -0.634 1.00 97.94 157 GLU A C 1
ATOM 1273 O O . GLU A 1 157 ? 10.072 -4.389 -0.846 1.00 97.94 157 GLU A O 1
ATOM 1278 N N . ASN A 1 158 ? 10.126 -6.605 -1.201 1.00 97.19 158 ASN A N 1
ATOM 1279 C CA . ASN A 1 158 ? 8.994 -6.610 -2.125 1.00 97.19 158 ASN A CA 1
ATOM 1280 C C . ASN A 1 158 ? 7.726 -5.994 -1.502 1.00 97.19 158 ASN A C 1
ATOM 1282 O O . ASN A 1 158 ? 7.429 -6.214 -0.323 1.00 97.19 158 ASN A O 1
ATOM 1286 N N . ALA A 1 159 ? 6.963 -5.256 -2.306 1.00 98.31 159 ALA A N 1
ATOM 1287 C CA . ALA A 1 159 ? 5.694 -4.653 -1.914 1.00 98.31 159 ALA A CA 1
ATOM 1288 C C . ALA A 1 159 ? 4.611 -4.968 -2.952 1.00 98.31 159 ALA A C 1
ATOM 1290 O O . ALA A 1 159 ? 4.647 -4.442 -4.065 1.00 98.31 159 ALA A O 1
ATOM 1291 N N . ASP A 1 160 ? 3.640 -5.799 -2.575 1.00 98.50 160 ASP A N 1
ATOM 1292 C CA . ASP A 1 160 ? 2.604 -6.278 -3.492 1.00 98.50 160 ASP A CA 1
ATOM 1293 C C . ASP A 1 160 ? 1.255 -5.631 -3.175 1.00 98.50 160 ASP A C 1
ATOM 1295 O O . ASP A 1 160 ? 0.676 -5.862 -2.117 1.00 98.50 160 ASP A O 1
ATOM 1299 N N . PHE A 1 161 ? 0.721 -4.852 -4.109 1.00 98.69 161 PHE A N 1
ATOM 1300 C CA . PHE A 1 161 ? -0.606 -4.227 -4.064 1.00 98.69 161 PHE A CA 1
ATOM 1301 C C . PHE A 1 161 ? -1.558 -4.850 -5.095 1.00 98.69 161 PHE A C 1
ATOM 1303 O O . PHE A 1 161 ? -2.533 -4.229 -5.524 1.00 98.69 161 PHE A O 1
ATOM 1310 N N . ASP A 1 162 ? -1.276 -6.079 -5.518 1.00 98.50 162 ASP A N 1
ATOM 1311 C CA . ASP A 1 162 ? -1.980 -6.732 -6.616 1.00 98.50 162 ASP A CA 1
ATOM 1312 C C . ASP A 1 162 ? -3.479 -6.880 -6.340 1.00 98.50 162 ASP A C 1
ATOM 1314 O O . ASP A 1 162 ? -3.911 -7.401 -5.308 1.00 98.50 162 ASP A O 1
ATOM 1318 N N . GLY A 1 163 ? -4.302 -6.421 -7.278 1.00 98.50 163 GLY A N 1
ATOM 1319 C CA . GLY A 1 163 ? -5.756 -6.436 -7.167 1.00 98.50 163 GLY A CA 1
ATOM 1320 C C . GLY A 1 163 ? -6.312 -5.572 -6.034 1.00 98.50 163 GLY A C 1
ATOM 1321 O O . GLY A 1 163 ? -7.481 -5.741 -5.686 1.00 98.50 163 GLY A O 1
ATOM 1322 N N . ALA A 1 164 ? -5.502 -4.706 -5.414 1.00 98.75 164 ALA A N 1
ATOM 1323 C CA . ALA A 1 164 ? -5.989 -3.778 -4.404 1.00 98.75 164 ALA A CA 1
ATOM 1324 C C . ALA A 1 164 ? -6.955 -2.758 -5.026 1.00 98.75 164 ALA A C 1
ATOM 1326 O O . ALA A 1 164 ? -6.799 -2.340 -6.175 1.00 98.75 164 ALA A O 1
ATOM 1327 N N . LEU A 1 165 ? -7.952 -2.347 -4.248 1.00 98.81 165 LEU A N 1
ATOM 1328 C CA . LEU A 1 165 ? -8.955 -1.370 -4.656 1.00 98.81 165 LEU A CA 1
ATOM 1329 C C . LEU A 1 165 ? -8.852 -0.126 -3.775 1.00 98.81 165 LEU A C 1
ATOM 1331 O O . LEU A 1 165 ? -9.062 -0.205 -2.567 1.00 98.81 165 LEU A O 1
ATOM 1335 N N . PHE A 1 166 ? -8.608 1.022 -4.397 1.00 98.69 166 PHE A N 1
ATOM 1336 C CA . PHE A 1 166 ? -8.614 2.337 -3.769 1.00 98.69 166 PHE A CA 1
ATOM 1337 C C . PHE A 1 166 ? -9.833 3.119 -4.258 1.00 98.69 166 PHE A C 1
ATOM 1339 O O . PHE A 1 166 ? -9.861 3.630 -5.379 1.00 98.69 166 PHE A O 1
ATOM 1346 N N . GLU A 1 167 ? -10.877 3.190 -3.430 1.00 98.44 167 GLU A N 1
ATOM 1347 C CA . GLU A 1 167 ? -12.130 3.862 -3.798 1.00 98.44 167 GLU A CA 1
ATOM 1348 C C . GLU A 1 167 ? -12.041 5.387 -3.697 1.00 98.44 167 GLU A C 1
ATOM 1350 O O . GLU A 1 167 ? -12.805 6.096 -4.352 1.00 98.44 167 GLU A O 1
ATOM 1355 N N . ASN A 1 168 ? -11.096 5.893 -2.903 1.00 97.56 168 ASN A N 1
ATOM 1356 C CA . ASN A 1 168 ? -10.828 7.316 -2.742 1.00 97.56 168 ASN A CA 1
ATOM 1357 C C . ASN A 1 168 ? -9.336 7.624 -2.955 1.00 97.56 168 ASN A C 1
ATOM 1359 O O . ASN A 1 168 ? -8.599 6.800 -3.490 1.00 97.56 168 ASN A O 1
ATOM 1363 N N . SER A 1 169 ? -8.900 8.833 -2.593 1.00 97.44 169 SER A N 1
ATOM 1364 C CA . SER A 1 169 ? -7.534 9.294 -2.836 1.00 97.44 169 SER A CA 1
ATOM 1365 C C . SER A 1 169 ? -6.497 8.361 -2.203 1.00 97.44 169 SER A C 1
ATOM 1367 O O . SER A 1 169 ? -6.570 8.085 -1.005 1.00 97.44 169 SER A O 1
ATOM 1369 N N . ALA A 1 170 ? -5.495 7.962 -2.985 1.00 98.31 170 ALA A N 1
ATOM 1370 C CA . ALA A 1 170 ? -4.340 7.188 -2.544 1.00 98.31 170 ALA A CA 1
ATOM 1371 C C . ALA A 1 170 ? -3.049 7.980 -2.794 1.00 98.31 170 ALA A C 1
ATOM 1373 O O . ALA A 1 170 ? -2.794 8.445 -3.908 1.00 98.31 170 ALA A O 1
ATOM 1374 N N . VAL A 1 171 ? -2.248 8.170 -1.747 1.00 98.62 171 VAL A N 1
ATOM 1375 C CA . VAL A 1 171 ? -1.041 9.005 -1.783 1.00 98.62 171 VAL A CA 1
ATOM 1376 C C . VAL A 1 171 ? 0.171 8.169 -1.395 1.00 98.62 171 VAL A C 1
ATOM 1378 O O . VAL A 1 171 ? 0.266 7.721 -0.263 1.00 98.62 171 VAL A O 1
ATOM 1381 N N . PHE A 1 172 ? 1.100 7.998 -2.327 1.00 98.69 172 PHE A N 1
ATOM 1382 C CA . PHE A 1 172 ? 2.411 7.360 -2.166 1.00 98.69 172 PHE A CA 1
ATOM 1383 C C . PHE A 1 172 ? 3.532 8.385 -2.390 1.00 98.69 172 PHE A C 1
ATOM 1385 O O . PHE A 1 172 ? 4.618 8.067 -2.882 1.00 98.69 172 PHE A O 1
ATOM 1392 N N . ASP A 1 173 ? 3.264 9.648 -2.068 1.00 98.62 173 ASP A N 1
ATOM 1393 C CA . ASP A 1 173 ? 4.235 10.721 -2.243 1.00 98.62 173 ASP A CA 1
ATOM 1394 C C . ASP A 1 173 ? 5.450 10.488 -1.325 1.00 98.62 173 ASP A C 1
ATOM 1396 O O . ASP A 1 173 ? 5.319 9.937 -0.233 1.00 98.62 173 ASP A O 1
ATOM 1400 N N . ASP A 1 174 ? 6.652 10.837 -1.782 1.00 98.56 174 ASP A N 1
ATOM 1401 C CA . ASP A 1 174 ? 7.930 10.605 -1.089 1.00 98.56 174 ASP A CA 1
ATOM 1402 C C . ASP A 1 174 ? 8.206 9.129 -0.698 1.00 98.56 174 ASP A C 1
ATOM 1404 O O . ASP A 1 174 ? 9.106 8.852 0.099 1.00 98.56 174 ASP A O 1
ATOM 1408 N N . THR A 1 175 ? 7.450 8.162 -1.232 1.00 98.69 175 THR A N 1
ATOM 1409 C CA . THR A 1 175 ? 7.613 6.735 -0.897 1.00 98.69 175 THR A CA 1
ATOM 1410 C C . THR A 1 175 ? 8.868 6.161 -1.546 1.00 98.69 175 THR A C 1
ATOM 1412 O O . THR A 1 175 ? 9.175 6.468 -2.697 1.00 98.69 175 THR A O 1
ATOM 1415 N N . SER A 1 176 ? 9.578 5.279 -0.845 1.00 98.62 176 SER A N 1
ATOM 1416 C CA . SER A 1 176 ? 10.740 4.567 -1.389 1.00 98.62 176 SER A CA 1
ATOM 1417 C C . SER A 1 176 ? 10.455 3.075 -1.528 1.00 98.62 176 SER A C 1
ATOM 1419 O O . SER A 1 176 ? 10.244 2.393 -0.524 1.00 98.62 176 SER A O 1
ATOM 1421 N N . PHE A 1 177 ? 10.512 2.568 -2.759 1.00 98.38 177 PHE A N 1
ATOM 1422 C CA . PHE A 1 177 ? 10.476 1.142 -3.085 1.00 98.38 177 PHE A CA 1
ATOM 1423 C C . PHE A 1 177 ? 11.892 0.677 -3.448 1.00 98.38 177 PHE A C 1
ATOM 1425 O O . PHE A 1 177 ? 12.370 0.925 -4.560 1.00 98.38 177 PHE A O 1
ATOM 1432 N N . GLU A 1 178 ? 12.583 0.036 -2.500 1.00 96.94 178 GLU A N 1
ATOM 1433 C CA . GLU A 1 178 ? 13.986 -0.380 -2.675 1.00 96.94 178 GLU A CA 1
ATOM 1434 C C . GLU A 1 178 ? 14.136 -1.707 -3.447 1.00 96.94 178 GLU A C 1
ATOM 1436 O O . GLU A 1 178 ? 15.214 -1.996 -3.976 1.00 96.94 178 GLU A O 1
ATOM 1441 N N . SER A 1 179 ? 13.051 -2.481 -3.558 1.00 94.69 179 SER A N 1
ATOM 1442 C CA . SER A 1 179 ? 12.977 -3.753 -4.290 1.00 94.69 179 SER A CA 1
ATOM 1443 C C . SER A 1 179 ? 11.781 -3.781 -5.263 1.00 94.69 179 SER A C 1
ATOM 1445 O O . SER A 1 179 ? 11.372 -2.741 -5.787 1.00 94.69 179 SER A O 1
ATOM 1447 N N . HIS A 1 180 ? 11.249 -4.965 -5.587 1.00 93.94 180 HIS A N 1
ATOM 1448 C CA . HIS A 1 180 ? 10.120 -5.111 -6.502 1.00 93.94 180 HIS A CA 1
ATOM 1449 C C . HIS A 1 180 ? 8.843 -4.509 -5.904 1.00 93.94 180 HIS A C 1
ATOM 1451 O O . HIS A 1 180 ? 8.511 -4.750 -4.747 1.00 93.94 180 HIS A O 1
ATOM 1457 N N . SER A 1 181 ? 8.112 -3.737 -6.704 1.00 96.50 181 SER A N 1
ATOM 1458 C CA . SER A 1 181 ? 6.794 -3.223 -6.337 1.00 96.50 181 SER A CA 1
ATOM 1459 C C . SER A 1 181 ? 5.786 -3.628 -7.401 1.00 96.50 181 SER A C 1
ATOM 1461 O O . SER A 1 181 ? 5.998 -3.376 -8.592 1.00 96.50 181 SER A O 1
ATOM 1463 N N . SER A 1 182 ? 4.718 -4.286 -6.963 1.00 97.00 182 SER A N 1
ATOM 1464 C CA . SER A 1 182 ? 3.695 -4.845 -7.836 1.00 97.00 182 SER A CA 1
ATOM 1465 C C . SER A 1 182 ? 2.350 -4.175 -7.585 1.00 97.00 182 SER A C 1
ATOM 1467 O O . SER A 1 182 ? 1.929 -3.991 -6.446 1.00 97.00 182 SER A O 1
ATOM 1469 N N . PHE A 1 183 ? 1.694 -3.776 -8.666 1.00 97.81 183 PHE A N 1
ATOM 1470 C CA . PHE A 1 183 ? 0.399 -3.103 -8.717 1.00 97.81 183 PHE A CA 1
ATOM 1471 C C . PHE A 1 183 ? -0.459 -3.728 -9.832 1.00 97.81 183 PHE A C 1
ATOM 1473 O O . PHE A 1 183 ? -1.170 -3.041 -10.572 1.00 97.81 183 PHE A O 1
ATOM 1480 N N . ILE A 1 184 ? -0.367 -5.048 -10.003 1.00 96.75 184 ILE A N 1
ATOM 1481 C CA . ILE A 1 184 ? -1.052 -5.775 -11.072 1.00 96.75 184 ILE A CA 1
ATOM 1482 C C . ILE A 1 184 ? -2.555 -5.756 -10.802 1.00 96.75 184 ILE A C 1
ATOM 1484 O O . ILE A 1 184 ? -2.994 -6.090 -9.706 1.00 96.75 184 ILE A O 1
ATOM 1488 N N . VAL A 1 185 ? -3.370 -5.392 -11.797 1.00 97.31 185 VAL A N 1
ATOM 1489 C CA . VAL A 1 185 ? -4.847 -5.349 -11.667 1.00 97.31 185 VAL A CA 1
ATOM 1490 C C . VAL A 1 185 ? -5.316 -4.431 -10.515 1.00 97.31 185 VAL A C 1
ATOM 1492 O O . VAL A 1 185 ? -6.429 -4.566 -10.016 1.00 97.31 185 VAL A O 1
ATOM 1495 N N . ILE A 1 186 ? -4.487 -3.479 -10.071 1.00 97.94 186 ILE A N 1
ATOM 1496 C CA . ILE A 1 186 ? -4.916 -2.458 -9.105 1.00 97.94 186 ILE A CA 1
ATOM 1497 C C . ILE A 1 186 ? -6.035 -1.600 -9.707 1.00 97.94 186 ILE A C 1
ATOM 1499 O O . ILE A 1 186 ? -6.013 -1.295 -10.903 1.00 97.94 186 ILE A O 1
ATOM 1503 N N . GLU A 1 187 ? -6.983 -1.170 -8.878 1.00 98.44 187 GLU A N 1
ATOM 1504 C CA . GLU A 1 187 ? -8.025 -0.220 -9.265 1.00 98.44 187 GLU A CA 1
ATOM 1505 C C . GLU A 1 187 ? -7.955 1.041 -8.393 1.00 98.44 187 GLU A C 1
ATOM 1507 O O . GLU A 1 187 ? -8.158 0.983 -7.180 1.00 98.44 187 GLU A O 1
ATOM 1512 N N . GLY A 1 188 ? -7.681 2.194 -9.007 1.00 98.06 188 GLY A N 1
ATOM 1513 C CA . GLY A 1 188 ? -7.759 3.509 -8.368 1.00 98.06 188 GLY A CA 1
ATOM 1514 C C . GLY A 1 188 ? -8.930 4.322 -8.915 1.00 98.06 188 GLY A C 1
ATOM 1515 O O . GLY A 1 188 ? -8.892 4.770 -10.061 1.00 98.06 188 GLY A O 1
ATOM 1516 N N . LYS A 1 189 ? -9.970 4.539 -8.102 1.00 97.88 189 LYS A N 1
ATOM 1517 C CA . LYS A 1 189 ? -11.200 5.231 -8.534 1.00 97.88 189 LYS A CA 1
ATOM 1518 C C . LYS A 1 189 ? -11.114 6.760 -8.484 1.00 97.88 189 LYS A C 1
ATOM 1520 O O . LYS A 1 189 ? -11.949 7.428 -9.091 1.00 97.88 189 LYS A O 1
ATOM 1525 N N . SER A 1 190 ? -10.134 7.300 -7.765 1.00 96.50 190 SER A N 1
ATOM 1526 C CA . SER A 1 190 ? -9.924 8.734 -7.530 1.00 96.50 190 SER A CA 1
ATOM 1527 C C . SER A 1 190 ? -8.439 9.085 -7.706 1.00 96.50 190 SER A C 1
ATOM 1529 O O . SER A 1 190 ? -7.689 8.331 -8.326 1.00 96.50 190 SER A O 1
ATOM 1531 N N . ARG A 1 191 ? -8.000 10.225 -7.160 1.00 96.25 191 ARG A N 1
ATOM 1532 C CA . ARG A 1 191 ? -6.608 10.684 -7.211 1.00 96.25 191 ARG A CA 1
ATOM 1533 C C . ARG A 1 191 ? -5.645 9.597 -6.726 1.00 96.25 191 ARG A C 1
ATOM 1535 O O . ARG A 1 191 ? -5.744 9.139 -5.590 1.00 96.25 191 ARG A O 1
ATOM 1542 N N . PHE A 1 192 ? -4.655 9.285 -7.554 1.00 98.06 192 PHE A N 1
ATOM 1543 C CA . PHE A 1 192 ? -3.556 8.383 -7.224 1.00 98.06 192 PHE A CA 1
ATOM 1544 C C . PHE A 1 192 ? -2.225 9.105 -7.456 1.00 98.06 192 PHE A C 1
ATOM 1546 O O . PHE A 1 192 ? -2.005 9.659 -8.533 1.00 98.06 192 PHE A O 1
ATOM 1553 N N . SER A 1 193 ? -1.362 9.165 -6.444 1.00 98.12 193 SER A N 1
ATOM 1554 C CA . SER A 1 193 ? -0.173 10.030 -6.454 1.00 98.12 193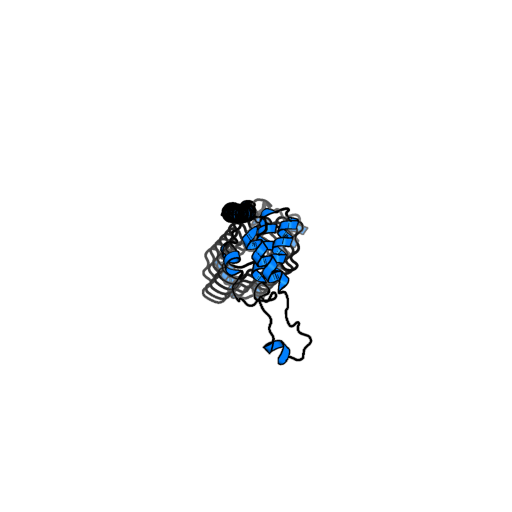 SER A CA 1
ATOM 1555 C C . SER A 1 193 ? 1.076 9.269 -6.016 1.00 98.12 193 SER A C 1
ATOM 1557 O O . SER A 1 193 ? 1.025 8.541 -5.034 1.00 98.12 193 SER A O 1
ATOM 1559 N N . PHE A 1 194 ? 2.175 9.454 -6.742 1.00 98.19 194 PHE A N 1
ATOM 1560 C CA . PHE A 1 194 ? 3.517 8.915 -6.492 1.00 98.19 194 PHE A CA 1
ATOM 1561 C C . PHE A 1 194 ? 4.573 10.033 -6.565 1.00 98.19 194 PHE A C 1
ATOM 1563 O O . PHE A 1 194 ? 5.696 9.822 -7.030 1.00 98.19 194 PHE A O 1
ATOM 1570 N N . LYS A 1 195 ? 4.226 11.264 -6.179 1.00 97.88 195 LYS A N 1
ATOM 1571 C CA . LYS A 1 195 ? 5.131 12.411 -6.338 1.00 97.88 195 LYS A CA 1
ATOM 1572 C C . LYS A 1 195 ? 6.390 12.219 -5.526 1.00 97.88 195 LYS A C 1
ATOM 1574 O O . LYS A 1 195 ? 6.311 11.770 -4.391 1.00 97.88 195 LYS A O 1
ATOM 1579 N N . HIS A 1 196 ? 7.549 12.526 -6.096 1.00 98.12 196 HIS A N 1
ATOM 1580 C CA . HIS A 1 196 ? 8.847 12.305 -5.440 1.00 98.12 196 HIS A CA 1
ATOM 1581 C C . HIS A 1 196 ? 9.119 10.847 -5.009 1.00 98.12 196 HIS A C 1
ATOM 1583 O O . HIS A 1 196 ? 10.103 10.586 -4.314 1.00 98.12 196 HIS A O 1
ATOM 1589 N N . ALA A 1 197 ? 8.282 9.884 -5.418 1.00 98.38 197 ALA A N 1
ATOM 1590 C CA . ALA A 1 197 ? 8.492 8.483 -5.092 1.00 98.38 197 ALA A CA 1
ATOM 1591 C C . ALA A 1 197 ? 9.750 7.954 -5.788 1.00 98.38 197 ALA A C 1
ATOM 1593 O O . ALA A 1 197 ? 10.064 8.340 -6.916 1.00 98.38 197 ALA A O 1
ATOM 1594 N N . LYS A 1 198 ? 10.464 7.051 -5.125 1.00 98.44 198 LYS A N 1
ATOM 1595 C CA . LYS A 1 198 ? 11.704 6.452 -5.619 1.00 98.44 198 LYS A CA 1
ATOM 1596 C C . LYS A 1 198 ? 11.479 4.983 -5.924 1.00 98.44 198 LYS A C 1
ATOM 1598 O O . LYS A 1 198 ? 11.056 4.227 -5.051 1.00 98.44 198 LYS A O 1
ATOM 1603 N N . PHE A 1 199 ? 11.804 4.586 -7.148 1.00 97.00 199 PHE A N 1
ATOM 1604 C CA . PHE A 1 199 ? 11.683 3.213 -7.621 1.00 97.00 199 PHE A CA 1
ATOM 1605 C C . PHE A 1 199 ? 13.059 2.670 -8.012 1.00 97.00 199 PHE A C 1
ATOM 1607 O O . PHE A 1 199 ? 13.648 3.082 -9.016 1.00 97.00 199 PHE A O 1
ATOM 1614 N N . HIS A 1 200 ? 13.570 1.712 -7.237 1.00 94.50 200 HIS A N 1
ATOM 1615 C CA . HIS A 1 200 ? 14.846 1.052 -7.539 1.00 94.50 200 HIS A CA 1
ATOM 1616 C C . HIS A 1 200 ? 14.721 0.049 -8.696 1.00 94.50 200 HIS A C 1
ATOM 1618 O O . HIS A 1 200 ? 15.678 -0.191 -9.435 1.00 94.50 200 HIS A O 1
ATOM 1624 N N . LEU A 1 201 ? 13.530 -0.527 -8.878 1.00 92.50 201 LEU A N 1
ATOM 1625 C CA . LEU A 1 201 ? 13.157 -1.398 -9.991 1.00 92.50 201 LEU A CA 1
ATOM 1626 C C . LEU A 1 201 ? 11.892 -0.866 -10.668 1.00 92.50 201 LEU A C 1
ATOM 1628 O O . LEU A 1 201 ? 11.122 -0.130 -10.061 1.00 92.50 201 LEU A O 1
ATOM 1632 N N . ALA A 1 202 ? 11.674 -1.238 -11.932 1.00 93.31 202 ALA A N 1
ATOM 1633 C CA . ALA A 1 202 ? 10.482 -0.821 -12.666 1.00 93.31 202 ALA A CA 1
ATOM 1634 C C . ALA A 1 202 ? 9.219 -1.432 -12.021 1.00 93.31 202 ALA A C 1
ATOM 1636 O O . ALA A 1 202 ? 9.100 -2.664 -12.048 1.00 93.31 202 ALA A O 1
ATOM 1637 N N . PRO A 1 203 ? 8.292 -0.621 -11.472 1.00 95.56 203 PRO A N 1
ATOM 1638 C CA . PRO A 1 203 ? 7.073 -1.129 -10.848 1.00 95.56 203 PRO A CA 1
ATOM 1639 C C . PRO A 1 203 ? 6.180 -1.837 -11.870 1.00 95.56 203 PRO A C 1
ATOM 1641 O O . PRO A 1 203 ? 6.107 -1.430 -13.035 1.00 95.56 203 PRO A O 1
ATOM 1644 N N . ASP A 1 204 ? 5.501 -2.896 -11.440 1.00 95.00 204 ASP A N 1
ATOM 1645 C CA . ASP A 1 204 ? 4.570 -3.632 -12.291 1.00 95.00 204 ASP A CA 1
ATOM 1646 C C . ASP A 1 204 ? 3.162 -3.022 -12.214 1.00 95.00 204 ASP A C 1
ATOM 1648 O O . ASP A 1 204 ? 2.476 -3.154 -11.212 1.00 95.00 204 ASP A O 1
ATOM 1652 N N . PHE A 1 205 ? 2.716 -2.371 -13.291 1.00 96.88 205 PHE A N 1
ATOM 1653 C CA . PHE A 1 205 ? 1.346 -1.858 -13.446 1.00 96.88 205 PHE A CA 1
ATOM 1654 C C . PHE A 1 205 ? 0.554 -2.631 -14.514 1.00 96.88 205 PHE A C 1
ATOM 1656 O O . PHE A 1 205 ? -0.322 -2.082 -15.193 1.00 96.88 205 PHE A O 1
ATOM 1663 N N . ASN A 1 206 ? 0.884 -3.902 -14.753 1.00 94.69 206 ASN A N 1
ATOM 1664 C CA . ASN A 1 206 ? 0.197 -4.710 -15.750 1.00 94.69 206 ASN A CA 1
ATOM 1665 C C . ASN A 1 206 ? -1.295 -4.825 -15.400 1.00 94.69 206 ASN A C 1
ATOM 1667 O O . ASN A 1 206 ? -1.680 -5.234 -14.310 1.00 94.69 206 ASN A O 1
ATOM 1671 N N . GLN A 1 207 ? -2.148 -4.448 -16.357 1.00 94.81 207 GLN A N 1
ATOM 1672 C CA . GLN A 1 207 ? -3.610 -4.406 -16.200 1.00 94.81 207 GLN A CA 1
ATOM 1673 C C . GLN A 1 207 ? -4.120 -3.484 -15.075 1.00 94.81 207 GLN A C 1
ATOM 1675 O O . GLN A 1 207 ? -5.284 -3.587 -14.700 1.00 94.81 207 GLN A O 1
ATOM 1680 N N . ALA A 1 208 ? -3.290 -2.566 -14.570 1.00 97.12 208 ALA A N 1
ATOM 1681 C CA . ALA A 1 208 ? -3.737 -1.529 -13.651 1.00 97.12 208 ALA A CA 1
ATOM 1682 C C . ALA A 1 208 ? -4.807 -0.639 -14.305 1.00 97.12 208 ALA A C 1
ATOM 1684 O O . ALA A 1 208 ? -4.703 -0.286 -15.486 1.00 97.12 208 ALA A O 1
ATOM 1685 N N . HIS A 1 209 ? -5.818 -0.259 -13.529 1.00 97.25 209 HIS A N 1
ATOM 1686 C CA . HIS A 1 209 ? -6.889 0.629 -13.950 1.00 97.25 209 HIS A CA 1
ATOM 1687 C C . HIS A 1 209 ? -6.967 1.843 -13.027 1.00 97.25 209 HIS A C 1
ATOM 1689 O O . HIS A 1 209 ? -7.113 1.710 -11.814 1.00 97.25 209 HIS A O 1
ATOM 1695 N N . PHE A 1 210 ? -6.913 3.036 -13.612 1.00 97.44 210 PHE A N 1
ATOM 1696 C CA . PHE A 1 210 ? -7.110 4.284 -12.887 1.00 97.44 210 PHE A CA 1
ATOM 1697 C C . PHE A 1 210 ? -8.125 5.152 -13.627 1.00 97.44 210 PHE A C 1
ATOM 1699 O O . PHE A 1 210 ? -8.012 5.311 -14.848 1.00 97.44 210 PHE A O 1
ATOM 1706 N N . THR A 1 211 ? -9.086 5.727 -12.896 1.00 95.38 211 THR A N 1
ATOM 1707 C CA . THR A 1 211 ? -10.066 6.680 -13.454 1.00 95.38 211 THR A CA 1
ATOM 1708 C C . THR A 1 211 ? -9.361 7.883 -14.083 1.00 95.38 211 THR A C 1
ATOM 1710 O O . THR A 1 211 ? -9.704 8.315 -15.181 1.00 95.38 211 THR A O 1
ATOM 1713 N N . GLU A 1 212 ? -8.337 8.389 -13.400 1.00 92.75 212 GLU A N 1
ATOM 1714 C CA . GLU A 1 212 ? -7.432 9.436 -13.867 1.00 92.75 212 GLU A CA 1
ATOM 1715 C C . GLU A 1 212 ? -6.004 8.898 -13.829 1.00 92.75 212 GLU A C 1
ATOM 1717 O O . GLU A 1 212 ? -5.680 8.067 -12.982 1.00 92.75 212 GLU A O 1
ATOM 1722 N N . ALA A 1 213 ? -5.136 9.351 -14.735 1.00 93.69 213 ALA A N 1
ATOM 1723 C CA . ALA A 1 213 ? -3.759 8.874 -14.749 1.00 93.69 213 ALA A CA 1
ATOM 1724 C C . ALA A 1 213 ? -3.058 9.164 -13.404 1.00 93.69 213 ALA A C 1
ATOM 1726 O O . ALA A 1 213 ? -3.166 10.284 -12.892 1.00 93.69 213 ALA A O 1
ATOM 1727 N N . PRO A 1 214 ? -2.324 8.191 -12.834 1.00 97.06 214 PRO A N 1
ATOM 1728 C CA . PRO A 1 214 ? -1.579 8.407 -11.603 1.00 97.06 214 PRO A CA 1
ATOM 1729 C C . PRO A 1 214 ? -0.502 9.480 -11.800 1.00 97.06 214 PRO A C 1
ATOM 1731 O O . PRO A 1 214 ? 0.189 9.517 -12.821 1.00 97.06 214 PRO A O 1
ATOM 1734 N N . GLN A 1 215 ? -0.348 10.351 -10.804 1.00 96.12 215 GLN A N 1
ATOM 1735 C CA . GLN A 1 215 ? 0.641 11.426 -10.828 1.00 96.12 215 GLN A CA 1
ATOM 1736 C C . GLN A 1 215 ? 2.004 10.872 -10.440 1.00 96.12 215 GLN A C 1
ATOM 1738 O O . GLN A 1 215 ? 2.143 10.282 -9.374 1.00 96.12 215 GLN A O 1
ATOM 1743 N N . PHE A 1 216 ? 3.018 11.116 -11.263 1.00 96.12 216 PHE A N 1
ATOM 1744 C CA . PHE A 1 216 ? 4.391 10.722 -10.956 1.00 96.12 216 PHE A CA 1
ATOM 1745 C C . PHE A 1 216 ? 5.343 11.925 -10.857 1.00 96.12 216 PHE A C 1
ATOM 1747 O O . PHE A 1 216 ? 6.550 11.737 -10.934 1.00 96.12 216 PHE A O 1
ATOM 1754 N N . ASP A 1 217 ? 4.854 13.164 -10.737 1.00 93.88 217 ASP A N 1
ATOM 1755 C CA . ASP A 1 217 ? 5.689 14.381 -10.732 1.00 93.88 217 ASP A CA 1
ATOM 1756 C C . ASP A 1 217 ? 6.951 14.212 -9.864 1.00 93.88 217 ASP A C 1
ATOM 1758 O O . ASP A 1 217 ? 6.877 13.775 -8.716 1.00 93.88 217 ASP A O 1
ATOM 1762 N N . ASP A 1 218 ? 8.121 14.474 -10.452 1.00 94.94 218 ASP A N 1
ATOM 1763 C CA . ASP A 1 218 ? 9.432 14.339 -9.800 1.00 94.94 218 ASP A CA 1
ATOM 1764 C C . ASP A 1 218 ? 9.765 12.960 -9.180 1.00 94.94 218 ASP A C 1
ATOM 1766 O O . ASP A 1 218 ? 10.696 12.859 -8.379 1.00 94.94 218 ASP A O 1
ATOM 1770 N N . SER A 1 219 ? 9.053 11.879 -9.535 1.00 96.88 219 SER A N 1
ATOM 1771 C CA . SER A 1 219 ? 9.454 10.516 -9.154 1.00 96.88 219 SER A CA 1
ATOM 1772 C C . SER A 1 219 ? 10.802 10.133 -9.773 1.00 96.88 219 SER A C 1
ATOM 1774 O O . SER A 1 219 ? 11.066 10.390 -10.952 1.00 96.88 219 SER A O 1
ATOM 1776 N N . ASP A 1 220 ? 11.615 9.419 -9.002 1.00 96.06 220 ASP A N 1
ATOM 1777 C CA . ASP A 1 220 ? 12.932 8.946 -9.403 1.00 96.06 220 ASP A CA 1
ATOM 1778 C C . ASP A 1 220 ? 12.877 7.494 -9.902 1.00 96.06 220 ASP A C 1
ATOM 1780 O O . ASP A 1 220 ? 12.574 6.563 -9.153 1.00 96.06 220 ASP A O 1
ATOM 1784 N N . PHE A 1 221 ? 13.214 7.310 -11.181 1.00 94.44 221 PHE A N 1
ATOM 1785 C CA . PHE A 1 221 ? 13.400 6.005 -11.827 1.00 94.44 221 PHE A CA 1
ATOM 1786 C C . PHE A 1 221 ? 14.862 5.763 -12.237 1.00 94.44 221 PHE A C 1
ATOM 1788 O O . PHE A 1 221 ? 15.139 4.833 -12.993 1.00 94.44 221 PHE A O 1
ATOM 1795 N N . SER A 1 222 ? 15.809 6.609 -11.821 1.00 90.69 222 SER A N 1
ATOM 1796 C CA . SER A 1 222 ? 17.201 6.581 -12.292 1.00 90.69 222 SER A CA 1
ATOM 1797 C C . SER A 1 222 ? 17.868 5.222 -12.069 1.00 90.69 222 SER A C 1
ATOM 1799 O O . SER A 1 222 ? 18.500 4.678 -12.980 1.00 90.69 222 SER A O 1
ATOM 1801 N N . GLU A 1 223 ? 17.665 4.619 -10.899 1.00 88.38 223 GLU A N 1
ATOM 1802 C CA . GLU A 1 223 ? 18.182 3.291 -10.587 1.00 88.38 223 GLU A CA 1
ATOM 1803 C C . GLU A 1 223 ? 17.485 2.189 -11.398 1.00 88.38 223 GLU A C 1
ATOM 1805 O O . GLU A 1 223 ? 18.167 1.364 -12.016 1.00 88.38 223 GLU A O 1
ATOM 1810 N N . ALA A 1 224 ? 16.153 2.228 -11.505 1.00 87.44 224 ALA A N 1
ATOM 1811 C CA . ALA A 1 224 ? 15.392 1.297 -12.340 1.00 87.44 224 ALA A CA 1
ATOM 1812 C C . ALA A 1 224 ? 15.839 1.343 -13.814 1.00 87.44 224 ALA A C 1
ATOM 1814 O O . ALA A 1 224 ? 16.004 0.307 -14.465 1.00 87.44 224 ALA A O 1
ATOM 1815 N N . LEU A 1 225 ? 16.099 2.541 -14.345 1.00 85.94 225 LEU A N 1
ATOM 1816 C CA . LEU A 1 225 ? 16.577 2.755 -15.712 1.00 85.94 225 LEU A CA 1
ATOM 1817 C C . LEU A 1 225 ? 17.991 2.205 -15.926 1.00 85.94 225 LEU A C 1
ATOM 1819 O O . LEU A 1 225 ? 18.265 1.626 -16.980 1.00 85.94 225 LEU A O 1
ATOM 1823 N N . ASN A 1 226 ? 18.873 2.337 -14.931 1.00 83.56 226 ASN A N 1
ATOM 1824 C CA . ASN A 1 226 ? 20.224 1.774 -14.972 1.00 83.56 226 ASN A CA 1
ATOM 1825 C C . ASN A 1 226 ? 20.204 0.239 -14.917 1.00 83.56 226 ASN A C 1
ATOM 1827 O O . ASN A 1 226 ? 20.970 -0.423 -15.622 1.00 83.56 226 ASN A O 1
ATOM 1831 N N . ARG A 1 227 ? 19.292 -0.335 -14.126 1.00 76.38 227 ARG A N 1
ATOM 1832 C CA . ARG A 1 227 ? 19.130 -1.786 -13.954 1.00 76.38 227 ARG A CA 1
ATOM 1833 C C . ARG A 1 227 ? 18.345 -2.463 -15.083 1.00 76.38 227 ARG A C 1
ATOM 1835 O O . ARG A 1 227 ? 18.359 -3.687 -15.159 1.00 76.38 227 ARG A O 1
ATOM 1842 N N . SER A 1 228 ? 17.752 -1.708 -16.014 1.00 62.81 228 SER A N 1
ATOM 1843 C CA . SER A 1 228 ? 16.954 -2.216 -17.153 1.00 62.81 228 SER A CA 1
ATOM 1844 C C . SER A 1 228 ? 17.695 -3.217 -18.071 1.00 62.81 228 SER A C 1
ATOM 1846 O O . SER A 1 228 ? 17.071 -3.962 -18.823 1.00 62.81 228 SER A O 1
ATOM 1848 N N . ARG A 1 229 ? 19.033 -3.289 -17.990 1.00 58.50 229 ARG A N 1
ATOM 1849 C CA . ARG A 1 229 ? 19.868 -4.256 -18.730 1.00 58.50 229 ARG A CA 1
ATOM 1850 C C . ARG A 1 229 ? 20.137 -5.568 -17.970 1.00 58.50 229 ARG A C 1
ATOM 1852 O O . ARG A 1 229 ? 20.665 -6.501 -18.566 1.00 58.50 229 ARG A O 1
ATOM 1859 N N . SER A 1 230 ? 19.831 -5.623 -16.674 1.00 52.09 230 SER A N 1
ATOM 1860 C CA . SER A 1 230 ? 20.174 -6.741 -15.790 1.00 52.09 230 SER A CA 1
ATOM 1861 C C . SER A 1 230 ? 19.249 -7.950 -15.997 1.00 52.09 230 SER A C 1
ATOM 1863 O O . SER A 1 230 ? 18.048 -7.813 -16.248 1.00 52.09 230 SER A O 1
ATOM 1865 N N . GLU A 1 231 ? 19.821 -9.149 -15.901 1.00 49.34 231 GLU A N 1
ATOM 1866 C CA . GLU A 1 231 ? 19.190 -10.463 -16.089 1.00 49.34 231 GLU A CA 1
ATOM 1867 C C . GLU A 1 231 ? 18.243 -10.853 -14.937 1.00 49.34 231 GLU A C 1
ATOM 1869 O O . GLU A 1 231 ? 18.278 -11.984 -14.468 1.00 49.34 231 GLU A O 1
ATOM 1874 N N . SER A 1 232 ? 17.387 -9.949 -14.447 1.00 47.16 232 SER A N 1
ATOM 1875 C CA . SER A 1 232 ? 16.389 -10.351 -13.448 1.00 47.16 232 SER A CA 1
ATOM 1876 C C . SER A 1 232 ? 15.231 -11.102 -14.117 1.00 47.16 232 SER A C 1
ATOM 1878 O O . SER A 1 232 ? 14.738 -10.714 -15.186 1.00 47.16 232 SER A O 1
ATOM 1880 N N . GLU A 1 233 ? 14.858 -12.214 -13.486 1.00 48.31 233 GLU A N 1
ATOM 1881 C CA . GLU A 1 233 ? 13.704 -13.060 -13.776 1.00 48.31 233 GLU A CA 1
ATOM 1882 C C . GLU A 1 233 ? 12.428 -12.209 -13.715 1.00 48.31 233 GLU A C 1
ATOM 1884 O O . GLU A 1 233 ? 12.059 -11.693 -12.666 1.00 48.31 233 GLU A O 1
ATOM 1889 N N . GLY A 1 234 ? 11.798 -11.977 -14.865 1.00 59.44 234 GLY A N 1
ATOM 1890 C CA . GLY A 1 234 ? 10.609 -11.132 -14.981 1.00 59.44 234 GLY A CA 1
ATOM 1891 C C . GLY A 1 234 ? 10.569 -10.375 -16.306 1.00 59.44 234 GLY A C 1
ATOM 1892 O O . GLY A 1 234 ? 11.603 -10.001 -16.873 1.00 59.44 234 GLY A O 1
ATOM 1893 N N . ASN A 1 235 ? 9.366 -10.152 -16.836 1.00 74.25 235 ASN A N 1
ATOM 1894 C CA . ASN A 1 235 ? 9.184 -9.413 -18.081 1.00 74.25 235 ASN A CA 1
ATOM 1895 C C . ASN A 1 235 ? 9.300 -7.898 -17.830 1.00 74.25 235 ASN A C 1
ATOM 1897 O O . ASN A 1 235 ? 8.335 -7.164 -17.942 1.00 74.25 235 ASN A O 1
ATOM 1901 N N . ILE A 1 236 ? 10.500 -7.401 -17.512 1.00 85.75 236 ILE A N 1
ATOM 1902 C CA . ILE A 1 236 ? 10.764 -5.964 -17.275 1.00 85.75 236 ILE A CA 1
ATOM 1903 C C . ILE A 1 236 ? 10.217 -5.080 -18.420 1.00 85.75 236 ILE A C 1
ATOM 1905 O O . ILE A 1 236 ? 9.803 -3.943 -18.193 1.00 85.75 236 ILE A O 1
ATOM 1909 N N . SER A 1 237 ? 10.165 -5.605 -19.652 1.00 88.50 237 SER A N 1
ATOM 1910 C CA . SER A 1 237 ? 9.592 -4.889 -20.795 1.00 88.50 237 SER A CA 1
ATOM 1911 C C . SER A 1 237 ? 8.090 -4.617 -20.645 1.00 88.50 237 SER A C 1
ATOM 1913 O O . SER A 1 237 ? 7.629 -3.556 -21.068 1.00 88.50 237 SER A O 1
ATOM 1915 N N . SER A 1 238 ? 7.320 -5.519 -20.019 1.00 90.94 238 SER A N 1
ATOM 1916 C CA . SER A 1 238 ? 5.895 -5.289 -19.758 1.00 90.94 238 SER A CA 1
ATOM 1917 C C . SER A 1 238 ? 5.689 -4.198 -18.712 1.00 90.94 238 SER A C 1
ATOM 1919 O O . SER A 1 238 ? 4.816 -3.357 -18.912 1.00 90.94 238 SER A O 1
ATOM 1921 N N . ASN A 1 239 ? 6.551 -4.116 -17.695 1.00 93.25 239 ASN A N 1
ATOM 1922 C CA . ASN A 1 239 ? 6.506 -3.054 -16.681 1.00 93.25 239 ASN A CA 1
ATOM 1923 C C . ASN A 1 239 ? 6.716 -1.675 -17.323 1.00 93.25 239 ASN A C 1
ATOM 1925 O O . ASN A 1 239 ? 5.886 -0.777 -17.172 1.00 93.25 239 ASN A O 1
ATOM 1929 N N . TRP A 1 240 ? 7.764 -1.520 -18.142 1.00 94.31 240 TRP A N 1
ATOM 1930 C CA . TRP A 1 240 ? 7.997 -0.273 -18.883 1.00 94.31 240 TRP A CA 1
ATOM 1931 C C . TRP A 1 240 ? 6.874 0.049 -19.870 1.00 94.31 240 TRP A C 1
ATOM 1933 O O . TRP A 1 240 ? 6.490 1.209 -20.020 1.00 94.31 240 TRP A O 1
ATOM 1943 N N . ARG A 1 241 ? 6.302 -0.968 -20.523 1.00 94.81 241 ARG A N 1
ATOM 1944 C CA . ARG A 1 241 ? 5.156 -0.795 -21.422 1.00 94.81 241 ARG A CA 1
ATOM 1945 C C . ARG A 1 241 ? 3.913 -0.314 -20.677 1.00 94.81 241 ARG A C 1
ATOM 1947 O O . ARG A 1 241 ? 3.194 0.528 -21.212 1.00 94.81 241 ARG A O 1
ATOM 1954 N N . ALA A 1 242 ? 3.646 -0.841 -19.485 1.00 95.94 242 ALA A N 1
ATOM 1955 C CA . ALA A 1 242 ? 2.538 -0.409 -18.640 1.00 95.94 242 ALA A CA 1
ATOM 1956 C C . ALA A 1 242 ? 2.732 1.046 -18.189 1.00 95.94 242 ALA A C 1
ATOM 1958 O O . ALA A 1 242 ? 1.850 1.871 -18.416 1.00 95.94 242 ALA A O 1
ATOM 1959 N N . LEU A 1 243 ? 3.922 1.395 -17.690 1.00 96.25 243 LEU A N 1
ATOM 1960 C CA . LEU A 1 243 ? 4.273 2.773 -17.329 1.00 96.25 243 LEU A CA 1
ATOM 1961 C C . LEU A 1 243 ? 4.131 3.746 -18.504 1.00 96.25 243 LEU A C 1
ATOM 1963 O O . LEU A 1 243 ? 3.566 4.826 -18.353 1.00 96.25 243 LEU A O 1
ATOM 1967 N N . LYS A 1 244 ? 4.576 3.351 -19.701 1.00 96.25 244 LYS A N 1
ATOM 1968 C CA . LYS A 1 244 ? 4.385 4.144 -20.921 1.00 96.25 244 LYS A CA 1
ATOM 1969 C C . LYS A 1 244 ? 2.903 4.395 -21.212 1.00 96.25 244 LYS A C 1
ATOM 1971 O O . LYS A 1 244 ? 2.540 5.515 -21.548 1.00 96.25 244 LYS A O 1
ATOM 1976 N N . LYS A 1 245 ? 2.038 3.381 -21.077 1.00 96.62 245 LYS A N 1
ATOM 1977 C CA . LYS A 1 245 ? 0.583 3.549 -21.262 1.00 96.62 245 LYS A CA 1
ATOM 1978 C C . LYS A 1 245 ? -0.005 4.544 -20.260 1.00 96.62 245 LYS A C 1
ATOM 1980 O O . LYS A 1 245 ? -0.823 5.365 -20.660 1.00 96.62 245 LYS A O 1
ATOM 1985 N N . LEU A 1 246 ? 0.435 4.498 -19.002 1.00 96.75 246 LEU A N 1
ATOM 1986 C CA . LEU A 1 246 ? 0.005 5.448 -17.972 1.00 96.75 246 LEU A CA 1
ATOM 1987 C C . LEU A 1 246 ? 0.489 6.874 -18.273 1.00 96.75 246 LEU A C 1
ATOM 1989 O O . LEU A 1 246 ? -0.288 7.815 -18.156 1.00 96.75 246 LEU A O 1
ATOM 1993 N N . ALA A 1 247 ? 1.731 7.038 -18.738 1.00 96.06 247 ALA A N 1
ATOM 1994 C CA . ALA A 1 247 ? 2.252 8.339 -19.159 1.00 96.06 247 ALA A CA 1
ATOM 1995 C C . ALA A 1 247 ? 1.451 8.926 -20.335 1.00 96.06 247 ALA A C 1
ATOM 1997 O O . ALA A 1 247 ? 1.113 10.106 -20.317 1.00 96.06 247 ALA A O 1
ATOM 1998 N N . ILE A 1 248 ? 1.068 8.093 -21.312 1.00 95.62 248 ILE A N 1
ATOM 1999 C CA . ILE A 1 248 ? 0.191 8.498 -22.424 1.00 95.62 248 ILE A CA 1
ATOM 2000 C C . ILE A 1 248 ? -1.185 8.927 -21.903 1.00 95.62 248 ILE A C 1
ATOM 2002 O O . ILE A 1 248 ? -1.686 9.973 -22.309 1.00 95.62 248 ILE A O 1
ATOM 2006 N N . GLN A 1 249 ? -1.786 8.144 -20.998 1.00 95.50 249 GLN A N 1
ATOM 2007 C CA . GLN A 1 249 ? -3.070 8.480 -20.373 1.00 95.50 249 GLN A CA 1
ATOM 2008 C C . GLN A 1 249 ? -3.005 9.829 -19.637 1.00 95.50 249 GLN A C 1
ATOM 2010 O O . GLN A 1 249 ? -3.968 10.586 -19.672 1.00 95.50 249 GLN A O 1
ATOM 2015 N N . GLY A 1 250 ? -1.876 10.130 -18.988 1.00 94.25 250 GLY A N 1
ATOM 2016 C CA . GLY A 1 250 ? -1.637 11.382 -18.266 1.00 94.25 250 GLY A CA 1
ATOM 2017 C C . GLY A 1 250 ? -1.091 12.532 -19.113 1.00 94.25 250 GLY A C 1
ATOM 2018 O O . GLY A 1 250 ? -0.814 13.591 -18.560 1.00 94.25 250 GLY A O 1
ATOM 2019 N N . HIS A 1 251 ? -0.917 12.343 -20.426 1.00 94.25 251 HIS A N 1
ATOM 2020 C CA . HIS A 1 251 ? -0.277 13.309 -21.327 1.00 94.25 251 HIS A CA 1
ATOM 2021 C C . HIS A 1 251 ? 1.141 13.751 -20.895 1.00 94.25 251 HIS A C 1
ATOM 2023 O O . HIS A 1 251 ? 1.583 14.855 -21.215 1.00 94.25 251 HIS A O 1
ATOM 2029 N N . ASP A 1 252 ? 1.888 12.878 -20.210 1.00 93.94 252 ASP A N 1
ATOM 2030 C CA . ASP A 1 252 ? 3.292 13.103 -19.851 1.00 93.94 252 ASP A CA 1
ATOM 2031 C C . ASP A 1 252 ? 4.214 12.598 -20.972 1.00 93.94 252 ASP A C 1
ATOM 2033 O O . ASP A 1 252 ? 4.709 11.465 -20.971 1.00 93.94 252 ASP A O 1
ATOM 2037 N N . HIS A 1 253 ? 4.433 13.462 -21.962 1.00 91.38 253 HIS A N 1
ATOM 2038 C CA . HIS A 1 253 ? 5.251 13.148 -23.135 1.00 91.38 253 HIS A CA 1
ATOM 2039 C C . HIS A 1 253 ? 6.727 12.913 -22.801 1.00 91.38 253 HIS A C 1
ATOM 2041 O O . HIS A 1 253 ? 7.414 12.165 -23.503 1.00 91.38 253 HIS A O 1
ATOM 2047 N N . GLU A 1 254 ? 7.245 13.541 -21.742 1.00 91.38 254 GLU A N 1
ATOM 2048 C CA . GLU A 1 254 ? 8.636 13.338 -21.364 1.00 91.38 254 GLU A CA 1
ATOM 2049 C C . GLU A 1 254 ? 8.843 11.904 -20.877 1.00 91.38 254 GLU A C 1
ATOM 2051 O O . GLU A 1 254 ? 9.752 11.213 -21.362 1.00 91.38 254 GLU A O 1
ATOM 2056 N N . ARG A 1 255 ? 7.989 11.446 -19.956 1.00 93.00 255 ARG A N 1
ATOM 2057 C CA . ARG A 1 255 ? 8.038 10.086 -19.412 1.00 93.00 255 ARG A CA 1
ATOM 2058 C C . ARG A 1 255 ? 7.649 9.034 -20.419 1.00 93.00 255 ARG A C 1
ATOM 2060 O O . ARG A 1 255 ? 8.263 7.972 -20.421 1.00 93.00 255 ARG A O 1
ATOM 2067 N N . GLU A 1 256 ? 6.699 9.328 -21.302 1.00 94.19 256 GLU A N 1
ATOM 2068 C CA . GLU A 1 256 ? 6.374 8.458 -22.430 1.00 94.19 256 GLU A CA 1
ATOM 2069 C C . GLU A 1 256 ? 7.653 8.070 -23.194 1.00 94.19 256 GLU A C 1
ATOM 2071 O O . GLU A 1 256 ? 7.919 6.881 -23.400 1.00 94.19 256 GLU A O 1
ATOM 2076 N N . LEU A 1 257 ? 8.504 9.052 -23.521 1.00 91.81 257 LEU A N 1
ATOM 2077 C CA . LEU A 1 257 ? 9.784 8.814 -24.194 1.00 91.81 257 LEU A CA 1
ATOM 2078 C C . LEU A 1 257 ? 10.793 8.059 -23.311 1.00 91.81 257 LEU A C 1
ATOM 2080 O O . LEU A 1 257 ? 11.496 7.183 -23.821 1.00 91.81 257 LEU A O 1
ATOM 2084 N N . ILE A 1 258 ? 10.877 8.357 -22.003 1.00 91.81 258 ILE A N 1
ATOM 2085 C CA . ILE A 1 258 ? 11.754 7.621 -21.061 1.00 91.81 258 ILE A CA 1
ATOM 2086 C C . ILE A 1 258 ? 11.380 6.147 -21.037 1.00 91.81 258 ILE A C 1
ATOM 2088 O O . ILE A 1 258 ? 12.235 5.280 -21.227 1.00 91.81 258 ILE A O 1
ATOM 2092 N N . PHE A 1 259 ? 10.104 5.865 -20.793 1.00 94.25 259 PHE A N 1
ATOM 2093 C CA . PHE A 1 259 ? 9.602 4.516 -20.604 1.00 94.25 259 PHE A CA 1
ATOM 2094 C C . PHE A 1 259 ? 9.636 3.732 -21.911 1.00 94.25 259 PHE A C 1
ATOM 2096 O O . PHE A 1 259 ? 9.988 2.557 -21.900 1.00 94.25 259 PHE A O 1
ATOM 2103 N N . PHE A 1 260 ? 9.403 4.382 -23.053 1.00 92.06 260 PHE A N 1
ATOM 2104 C CA . PHE A 1 260 ? 9.617 3.760 -24.357 1.00 92.06 260 PHE A CA 1
ATOM 2105 C C . PHE A 1 260 ? 11.085 3.389 -24.603 1.00 92.06 260 PHE A C 1
ATOM 2107 O O . PHE A 1 260 ? 11.390 2.271 -25.024 1.00 92.06 260 PHE A O 1
ATOM 2114 N N . ALA A 1 261 ? 12.013 4.301 -24.302 1.00 90.62 261 ALA A N 1
ATOM 2115 C CA . ALA A 1 261 ? 13.440 4.020 -24.402 1.00 90.62 261 ALA A CA 1
ATOM 2116 C C . ALA A 1 261 ? 13.850 2.861 -23.479 1.00 90.62 261 ALA A C 1
ATOM 2118 O O . ALA A 1 261 ? 14.651 2.011 -23.873 1.00 90.62 261 ALA A O 1
ATOM 2119 N N . ALA A 1 262 ? 13.307 2.821 -22.261 1.00 90.81 262 ALA A N 1
ATOM 2120 C CA . ALA A 1 262 ? 13.558 1.768 -21.287 1.00 90.81 262 ALA A CA 1
ATOM 2121 C C . ALA A 1 262 ? 12.983 0.411 -21.728 1.00 90.81 262 ALA A C 1
ATOM 2123 O O . ALA A 1 262 ? 13.689 -0.592 -21.629 1.00 90.81 262 ALA A O 1
ATOM 2124 N N . GLU A 1 263 ? 11.772 0.389 -22.296 1.00 90.94 263 GLU A N 1
ATOM 2125 C CA . GLU A 1 263 ? 11.149 -0.799 -22.893 1.00 90.94 263 GLU A CA 1
ATOM 2126 C C . GLU A 1 263 ? 12.065 -1.398 -23.969 1.00 90.94 263 GLU A C 1
ATOM 2128 O O . GLU A 1 263 ? 12.489 -2.547 -23.835 1.00 90.94 263 GLU A O 1
ATOM 2133 N N . ILE A 1 264 ? 12.469 -0.606 -24.972 1.00 86.62 264 ILE A N 1
ATOM 2134 C CA . ILE A 1 264 ? 13.349 -1.081 -26.054 1.00 86.62 264 ILE A CA 1
ATOM 2135 C C . ILE A 1 264 ? 14.691 -1.568 -25.501 1.00 86.62 264 ILE A C 1
ATOM 2137 O O . ILE A 1 264 ? 15.212 -2.591 -25.942 1.00 86.62 264 ILE A O 1
ATOM 2141 N N . LYS A 1 265 ? 15.289 -0.842 -24.546 1.00 86.94 265 LYS A N 1
ATOM 2142 C CA . LYS A 1 265 ? 16.561 -1.252 -23.928 1.00 86.94 265 LYS A CA 1
ATOM 2143 C C . LYS A 1 265 ? 16.435 -2.602 -23.217 1.00 86.94 265 LYS A C 1
ATOM 2145 O O . LYS A 1 265 ? 17.352 -3.408 -23.345 1.00 86.94 265 LYS A O 1
ATOM 2150 N N . SER A 1 266 ? 15.320 -2.851 -22.529 1.00 86.31 266 SER A N 1
ATOM 2151 C CA . SER A 1 266 ? 15.093 -4.079 -21.756 1.00 86.31 266 SER A CA 1
ATOM 2152 C C . SER A 1 266 ? 14.912 -5.340 -22.615 1.00 86.31 266 SER A C 1
ATOM 2154 O O . SER A 1 266 ? 15.217 -6.442 -22.161 1.00 86.31 266 SER A O 1
ATOM 2156 N N . GLN A 1 267 ? 14.458 -5.197 -23.867 1.00 81.56 267 GLN A N 1
ATOM 2157 C CA . GLN A 1 267 ? 14.252 -6.323 -24.792 1.00 81.56 267 GLN A CA 1
ATOM 2158 C C . GLN A 1 267 ? 15.551 -6.804 -25.462 1.00 81.56 267 GLN A C 1
ATOM 2160 O O . GLN A 1 267 ? 15.647 -7.958 -25.899 1.00 81.56 267 GLN A O 1
ATOM 2165 N N . ARG A 1 268 ? 16.583 -5.952 -25.511 1.00 81.25 268 ARG A N 1
ATOM 2166 C CA . ARG A 1 268 ? 17.852 -6.249 -26.190 1.00 81.25 268 ARG A CA 1
ATOM 2167 C C . ARG A 1 268 ? 18.611 -7.385 -25.522 1.00 81.25 268 ARG A C 1
ATOM 2169 O O . ARG A 1 268 ? 18.895 -7.349 -24.331 1.00 81.25 268 ARG A O 1
ATOM 2176 N N . GLY A 1 269 ? 19.009 -8.376 -26.314 1.00 73.88 269 GLY A N 1
ATOM 2177 C CA . GLY A 1 269 ? 19.728 -9.555 -25.835 1.00 73.88 269 GLY A CA 1
ATOM 2178 C C . GLY A 1 269 ? 18.821 -10.617 -25.205 1.00 73.88 269 GLY A C 1
ATOM 2179 O O . GLY A 1 269 ? 19.241 -11.772 -25.121 1.00 73.88 269 GLY A O 1
ATOM 2180 N N . LYS A 1 270 ? 17.571 -10.282 -24.849 1.00 75.38 270 LYS A N 1
ATOM 2181 C CA . LYS A 1 2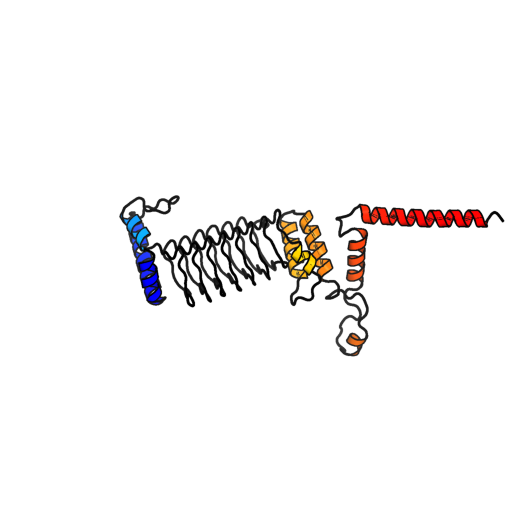70 ? 16.545 -11.229 -24.388 1.00 75.38 270 LYS A CA 1
ATOM 2182 C C . LYS A 1 270 ? 15.714 -11.728 -25.570 1.00 75.38 270 LYS A C 1
ATOM 2184 O O . LYS A 1 270 ? 16.006 -12.812 -26.077 1.00 75.38 270 LYS A O 1
ATOM 2189 N N . GLU A 1 271 ? 14.755 -10.921 -26.015 1.00 73.69 271 GLU A N 1
ATOM 2190 C CA . GLU A 1 271 ? 13.858 -11.207 -27.144 1.00 73.69 271 GLU A CA 1
ATOM 2191 C C . GLU A 1 271 ? 14.514 -10.837 -28.477 1.00 73.69 271 GLU A C 1
ATOM 2193 O O . GLU A 1 271 ? 14.450 -11.605 -29.434 1.00 73.69 271 GLU A O 1
ATOM 2198 N N . ASP A 1 272 ? 15.226 -9.708 -28.504 1.00 78.31 272 ASP A N 1
ATOM 2199 C CA . ASP A 1 272 ? 15.904 -9.210 -29.696 1.00 78.31 272 ASP A CA 1
ATOM 2200 C C . ASP A 1 272 ? 17.370 -9.666 -29.686 1.00 78.31 272 ASP A C 1
ATOM 2202 O O . ASP A 1 272 ? 18.201 -9.141 -28.930 1.00 78.31 272 ASP A O 1
ATOM 2206 N N . LYS A 1 273 ? 17.711 -10.680 -30.490 1.00 78.75 273 LYS A N 1
ATOM 2207 C CA . LYS A 1 273 ? 19.083 -11.205 -30.568 1.00 78.75 273 LYS A CA 1
ATOM 2208 C C . LYS A 1 273 ? 19.911 -10.416 -31.578 1.00 78.75 273 LYS A C 1
ATOM 2210 O O . LYS A 1 273 ? 19.506 -10.218 -32.715 1.00 78.75 273 LYS A O 1
ATOM 2215 N N . ALA A 1 274 ? 21.120 -10.022 -31.175 1.00 78.81 274 ALA A N 1
ATOM 2216 C CA . ALA A 1 274 ? 22.037 -9.274 -32.040 1.00 78.81 274 ALA A CA 1
ATOM 2217 C C . ALA A 1 274 ? 22.567 -10.094 -33.233 1.00 78.81 274 ALA A C 1
ATOM 2219 O O . ALA A 1 274 ? 22.931 -9.514 -34.256 1.00 78.81 274 ALA A O 1
ATOM 2220 N N . PHE A 1 275 ? 22.635 -11.424 -33.083 1.00 79.62 275 PHE A N 1
ATOM 2221 C CA . PHE A 1 275 ? 23.252 -12.353 -34.029 1.00 79.62 275 PHE A CA 1
ATOM 2222 C C . PHE A 1 275 ? 22.467 -13.678 -34.138 1.00 79.62 275 PHE A C 1
ATOM 2224 O O . PHE A 1 275 ? 21.764 -14.039 -33.186 1.00 79.62 275 PHE A O 1
ATOM 2231 N N . PRO A 1 276 ? 22.631 -14.424 -35.252 1.00 72.44 276 PRO A N 1
ATOM 2232 C CA . PRO A 1 276 ? 22.050 -15.754 -35.470 1.00 72.44 276 PRO A CA 1
ATOM 2233 C C . PRO A 1 276 ? 22.303 -16.741 -34.329 1.00 72.44 276 PRO A C 1
ATOM 2235 O O . PRO A 1 276 ? 23.386 -16.740 -33.740 1.00 72.44 276 PRO A O 1
ATOM 2238 N N . GLN A 1 277 ? 21.378 -17.684 -34.111 1.00 72.88 277 GLN A N 1
ATOM 2239 C CA . GLN A 1 277 ? 21.577 -18.816 -33.187 1.00 72.88 277 GLN A CA 1
ATOM 2240 C C . GLN A 1 277 ? 21.550 -20.178 -33.912 1.00 72.88 277 GLN A C 1
ATOM 2242 O O . GLN A 1 277 ? 20.642 -20.980 -33.688 1.00 72.88 277 GLN A O 1
ATOM 2247 N N . PRO A 1 278 ? 22.554 -20.487 -34.760 1.00 69.50 278 PRO A N 1
ATOM 2248 C CA . PRO A 1 278 ? 22.505 -21.643 -35.656 1.00 69.50 278 PRO A CA 1
ATOM 2249 C C . PRO A 1 278 ? 22.539 -22.974 -34.897 1.00 69.50 278 PRO A C 1
ATOM 2251 O O . PRO A 1 278 ? 21.846 -23.912 -35.268 1.00 69.50 278 PRO A O 1
ATOM 2254 N N . ILE A 1 279 ? 23.285 -23.050 -33.790 1.00 71.69 279 ILE A N 1
ATOM 2255 C CA . ILE A 1 279 ? 23.411 -24.271 -32.979 1.00 71.69 279 ILE A CA 1
ATOM 2256 C C . ILE A 1 279 ? 22.084 -24.625 -32.290 1.00 71.69 279 ILE A C 1
ATOM 2258 O O . ILE A 1 279 ? 21.705 -25.789 -32.267 1.00 71.69 279 ILE A O 1
ATOM 2262 N N . LYS A 1 280 ? 21.342 -23.638 -31.767 1.00 69.25 280 LYS A N 1
ATOM 2263 C CA . LYS A 1 280 ? 20.038 -23.888 -31.128 1.00 69.25 280 LYS A CA 1
ATOM 2264 C C . LYS A 1 280 ? 18.984 -24.355 -32.128 1.00 69.25 280 LYS A C 1
ATOM 2266 O O . LYS A 1 280 ? 18.263 -25.296 -31.821 1.00 69.25 280 LYS A O 1
ATOM 2271 N N . TYR A 1 281 ? 18.951 -23.745 -33.312 1.00 67.44 281 TYR A N 1
ATOM 2272 C CA . TYR A 1 281 ? 18.069 -24.153 -34.408 1.00 67.44 281 TYR A CA 1
ATOM 2273 C C . TYR A 1 281 ? 18.347 -25.591 -34.876 1.00 67.44 281 TYR A C 1
ATOM 2275 O O . TYR A 1 281 ? 17.427 -26.347 -35.150 1.00 67.44 281 TYR A O 1
ATOM 2283 N N . LEU A 1 282 ? 19.621 -25.994 -34.933 1.00 69.31 282 LEU A N 1
ATOM 2284 C CA . LEU A 1 282 ? 20.011 -27.346 -35.350 1.00 69.31 282 LEU A CA 1
ATOM 2285 C C . LEU A 1 282 ? 19.690 -28.435 -34.309 1.00 69.31 282 LEU A C 1
ATOM 2287 O O . LEU A 1 282 ? 19.576 -29.600 -34.678 1.00 69.31 282 LEU A O 1
ATOM 2291 N N . ILE A 1 283 ? 19.582 -28.080 -33.024 1.00 73.62 283 ILE A N 1
ATOM 2292 C CA . ILE A 1 283 ? 19.343 -29.031 -31.923 1.00 73.62 283 ILE A CA 1
ATOM 2293 C C . ILE A 1 283 ? 17.847 -29.150 -31.601 1.00 73.62 283 ILE A C 1
ATOM 2295 O O . ILE A 1 283 ? 17.348 -30.256 -31.401 1.00 73.62 283 ILE A O 1
ATOM 2299 N N . ASN A 1 284 ? 17.121 -28.030 -31.569 1.00 66.38 284 ASN A N 1
ATOM 2300 C CA . ASN A 1 284 ? 15.675 -28.015 -31.387 1.00 66.38 284 ASN A CA 1
ATOM 2301 C C . ASN A 1 284 ? 15.013 -27.934 -32.765 1.00 66.38 284 ASN A C 1
ATOM 2303 O O . ASN A 1 284 ? 14.838 -26.844 -33.294 1.00 66.38 284 ASN A O 1
ATOM 2307 N N . ASN A 1 285 ? 14.584 -29.072 -33.316 1.00 59.00 285 ASN A N 1
ATOM 2308 C CA . ASN A 1 285 ? 13.762 -29.176 -34.538 1.00 59.00 285 ASN A CA 1
ATOM 2309 C C . ASN A 1 285 ? 12.341 -28.565 -34.384 1.00 59.00 285 ASN A C 1
ATOM 2311 O O . ASN A 1 285 ? 11.397 -28.970 -35.062 1.00 59.00 285 ASN A O 1
ATOM 2315 N N . ASN A 1 286 ? 12.168 -27.615 -33.466 1.00 59.00 286 ASN A N 1
ATOM 2316 C CA . ASN A 1 286 ? 10.972 -26.797 -33.349 1.00 59.00 286 ASN A CA 1
ATOM 2317 C C . ASN A 1 286 ? 11.109 -25.616 -34.316 1.00 59.00 286 ASN A C 1
ATOM 2319 O O . ASN A 1 286 ? 12.217 -25.167 -34.592 1.00 59.00 286 ASN A O 1
ATOM 2323 N N . ASN A 1 287 ? 9.987 -25.095 -34.815 1.00 60.06 287 ASN A N 1
ATOM 2324 C CA . ASN A 1 287 ? 9.899 -23.946 -35.731 1.00 60.06 287 ASN A CA 1
ATOM 2325 C C . ASN A 1 287 ? 10.395 -22.606 -35.123 1.00 60.06 287 ASN A C 1
ATOM 2327 O O . ASN A 1 287 ? 9.867 -21.541 -35.448 1.00 60.06 287 ASN A O 1
ATOM 2331 N N . ASP A 1 288 ? 11.374 -22.631 -34.222 1.00 64.44 288 ASP A N 1
ATOM 2332 C CA . ASP A 1 288 ? 11.964 -21.447 -33.620 1.00 64.44 288 ASP A CA 1
ATOM 2333 C C . ASP A 1 288 ? 12.718 -20.660 -34.698 1.00 64.44 288 ASP A C 1
ATOM 2335 O O . ASP A 1 288 ? 13.503 -21.204 -35.480 1.00 64.44 288 ASP A O 1
ATOM 2339 N N . ALA A 1 289 ? 12.474 -19.352 -34.764 1.00 64.00 289 ALA A N 1
ATOM 2340 C CA . ALA A 1 289 ? 13.121 -18.498 -35.748 1.00 64.00 289 ALA A CA 1
ATOM 2341 C C . ALA A 1 289 ? 14.649 -18.527 -35.564 1.00 64.00 289 ALA A C 1
ATOM 2343 O O . ALA A 1 289 ? 15.155 -18.296 -34.467 1.00 64.00 289 ALA A O 1
ATOM 2344 N N . LEU A 1 290 ? 15.397 -18.730 -36.657 1.00 69.69 290 LEU A N 1
ATOM 2345 C CA . LEU A 1 290 ? 16.869 -18.674 -36.666 1.00 69.69 290 LEU A CA 1
ATOM 2346 C C . LEU A 1 290 ? 17.398 -17.317 -36.149 1.00 69.69 290 LEU A C 1
ATOM 2348 O O . LEU A 1 290 ? 18.508 -17.235 -35.612 1.00 69.69 290 LEU A O 1
ATOM 2352 N N . TRP A 1 291 ? 16.604 -16.259 -36.359 1.00 67.56 291 TRP A N 1
ATOM 2353 C CA . TRP A 1 291 ? 16.894 -14.856 -36.056 1.00 67.56 291 TRP A CA 1
ATOM 2354 C C . TRP A 1 291 ? 15.654 -14.153 -35.457 1.00 67.56 291 TRP A C 1
ATOM 2356 O O . TRP A 1 291 ? 14.930 -13.463 -36.176 1.00 67.56 291 TRP A O 1
ATOM 2366 N N . PRO A 1 292 ? 15.357 -14.308 -34.156 1.00 64.25 292 PRO A N 1
ATOM 2367 C CA . PRO A 1 292 ? 14.283 -13.550 -33.524 1.00 64.25 292 PRO A CA 1
ATOM 2368 C C . PRO A 1 292 ? 14.751 -12.112 -33.215 1.00 64.25 292 PRO A C 1
ATOM 2370 O O . PRO A 1 292 ? 15.672 -11.904 -32.423 1.00 64.25 292 PRO A O 1
ATOM 2373 N N . GLY A 1 293 ? 14.120 -11.115 -33.853 1.00 64.50 293 GLY A N 1
ATOM 2374 C CA . GLY A 1 293 ? 14.206 -9.699 -33.451 1.00 64.50 293 GLY A CA 1
ATOM 2375 C C . GLY A 1 293 ? 15.496 -8.940 -33.811 1.00 64.50 293 GLY A C 1
ATOM 2376 O O . GLY A 1 293 ? 15.779 -7.898 -33.222 1.00 64.50 293 GLY A O 1
ATOM 2377 N N . ASP A 1 294 ? 16.275 -9.409 -34.786 1.00 71.50 294 ASP A N 1
ATOM 2378 C CA . ASP A 1 294 ? 17.562 -8.818 -35.198 1.00 71.50 294 ASP A CA 1
ATOM 2379 C C . ASP A 1 294 ? 17.477 -7.340 -35.618 1.00 71.50 294 ASP A C 1
ATOM 2381 O O . ASP A 1 294 ? 18.254 -6.490 -35.176 1.00 71.50 294 ASP A O 1
ATOM 2385 N N . SER A 1 295 ? 16.491 -7.015 -36.448 1.00 75.44 295 SER A N 1
ATOM 2386 C CA . SER A 1 295 ? 16.252 -5.675 -36.958 1.00 75.44 295 SER A CA 1
ATOM 2387 C C . SER A 1 295 ? 15.874 -4.751 -35.809 1.00 75.44 295 SER A C 1
ATOM 2389 O O . SER A 1 295 ? 16.431 -3.664 -35.696 1.00 75.44 295 SER A O 1
ATOM 2391 N N . ARG A 1 296 ? 15.007 -5.199 -34.894 1.00 78.31 296 ARG A N 1
ATOM 2392 C CA . ARG A 1 296 ? 14.609 -4.433 -33.703 1.00 78.31 296 ARG A CA 1
ATOM 2393 C C . ARG A 1 296 ? 15.795 -4.142 -32.789 1.00 78.31 296 ARG A C 1
ATOM 2395 O O . ARG A 1 296 ? 15.929 -3.000 -32.343 1.00 78.31 296 ARG A O 1
ATOM 2402 N N . TYR A 1 297 ? 16.702 -5.107 -32.603 1.00 85.00 297 TYR A N 1
ATOM 2403 C CA . TYR A 1 297 ? 17.942 -4.897 -31.854 1.00 85.00 297 TYR A CA 1
ATOM 2404 C C . TYR A 1 297 ? 18.759 -3.739 -32.439 1.00 85.00 297 TYR A C 1
ATOM 2406 O O . TYR A 1 297 ? 19.060 -2.762 -31.744 1.00 85.00 297 TYR A O 1
ATOM 2414 N N . TRP A 1 298 ? 19.109 -3.837 -33.725 1.00 82.94 298 TRP A N 1
ATOM 2415 C CA . TRP A 1 298 ? 19.998 -2.879 -34.380 1.00 82.94 298 TRP A CA 1
ATOM 2416 C C . TRP A 1 298 ? 19.324 -1.528 -34.619 1.00 82.94 298 TRP A C 1
ATOM 2418 O O . TRP A 1 298 ? 19.937 -0.501 -34.334 1.00 82.94 298 TRP A O 1
ATOM 2428 N N . PHE A 1 299 ? 18.055 -1.490 -35.039 1.00 84.62 299 PHE A N 1
ATOM 2429 C CA . PHE A 1 299 ? 17.293 -0.242 -35.152 1.00 84.62 299 PHE A CA 1
ATOM 2430 C C . PHE A 1 299 ? 17.176 0.463 -33.805 1.00 84.62 299 PHE A C 1
ATOM 2432 O O . PHE A 1 299 ? 17.440 1.660 -33.726 1.00 84.62 299 PHE A O 1
ATOM 2439 N N . GLY A 1 300 ? 16.856 -0.266 -32.732 1.00 84.69 300 GLY A N 1
ATOM 2440 C CA . GLY A 1 300 ? 16.833 0.295 -31.388 1.00 84.69 300 GLY A CA 1
ATOM 2441 C C . GLY A 1 300 ? 18.202 0.847 -30.987 1.00 84.69 300 GLY A C 1
ATOM 2442 O O . GLY A 1 300 ? 18.288 1.963 -30.467 1.00 84.69 300 GLY A O 1
ATOM 2443 N N . TYR A 1 301 ? 19.276 0.086 -31.221 1.00 84.81 301 TYR A N 1
ATOM 2444 C CA . TYR A 1 301 ? 20.646 0.506 -30.917 1.00 84.81 301 TYR A CA 1
ATOM 2445 C C . TYR A 1 301 ? 21.024 1.789 -31.665 1.00 84.81 301 TYR A C 1
ATOM 2447 O O . TYR A 1 301 ? 21.442 2.765 -31.041 1.00 84.81 301 TYR A O 1
ATOM 2455 N N . PHE A 1 302 ? 20.796 1.836 -32.978 1.00 86.12 302 PHE A N 1
ATOM 2456 C CA . PHE A 1 302 ? 21.050 3.026 -33.783 1.00 86.12 302 PHE A CA 1
ATOM 2457 C C . PHE A 1 302 ? 20.183 4.205 -33.353 1.00 86.12 302 PHE A C 1
ATOM 2459 O O . PHE A 1 302 ? 20.694 5.313 -33.225 1.00 86.12 302 PHE A O 1
ATOM 2466 N N . TYR A 1 303 ? 18.904 3.987 -33.052 1.00 85.81 303 TYR A N 1
ATOM 2467 C CA . TYR A 1 303 ? 18.023 5.051 -32.580 1.00 85.81 303 TYR A CA 1
ATOM 2468 C C . TYR A 1 303 ? 18.511 5.661 -31.256 1.00 85.81 303 TYR A C 1
ATOM 2470 O O . TYR A 1 303 ? 18.517 6.884 -31.097 1.00 85.81 303 TYR A O 1
ATOM 2478 N N . GLN A 1 304 ? 19.032 4.838 -30.340 1.00 86.44 304 GLN A N 1
ATOM 2479 C CA . GLN A 1 304 ? 19.703 5.322 -29.132 1.00 86.44 304 GLN A CA 1
ATOM 2480 C C . GLN A 1 304 ? 20.968 6.131 -29.460 1.00 86.44 304 GLN A C 1
ATOM 2482 O O . GLN A 1 304 ? 21.133 7.247 -28.961 1.00 86.44 304 GLN A O 1
ATOM 2487 N N . CYS A 1 305 ? 21.865 5.585 -30.286 1.00 84.94 305 CYS A N 1
ATOM 2488 C CA . CYS A 1 305 ? 23.129 6.235 -30.640 1.00 84.94 305 CYS A CA 1
ATOM 2489 C C . CYS A 1 305 ? 22.914 7.577 -31.343 1.00 84.94 305 CYS A C 1
ATOM 2491 O O . CYS A 1 305 ? 23.600 8.548 -31.032 1.00 84.94 305 CYS A O 1
ATOM 2493 N N . PHE A 1 306 ? 21.958 7.639 -32.268 1.00 82.62 306 PHE A N 1
ATOM 2494 C CA . PHE A 1 306 ? 21.758 8.807 -33.111 1.00 82.62 306 PHE A CA 1
ATOM 2495 C C . PHE A 1 306 ? 20.786 9.815 -32.542 1.00 82.62 306 PHE A C 1
ATOM 2497 O O . PHE A 1 306 ? 20.982 10.984 -32.804 1.00 82.62 306 PHE A O 1
ATOM 2504 N N . SER A 1 307 ? 19.769 9.422 -31.780 1.00 84.00 307 SER A N 1
ATOM 2505 C CA . SER A 1 307 ? 18.695 10.339 -31.373 1.00 84.00 307 SER A CA 1
ATOM 2506 C C . SER A 1 307 ? 18.429 10.340 -29.869 1.00 84.00 307 SER A C 1
ATOM 2508 O O . SER A 1 307 ? 17.689 11.190 -29.385 1.00 84.00 307 SER A O 1
ATOM 2510 N N . ASP A 1 308 ? 19.030 9.415 -29.116 1.00 84.56 308 ASP A N 1
ATOM 2511 C CA . ASP A 1 308 ? 18.673 9.162 -27.716 1.00 84.56 308 ASP A CA 1
ATOM 2512 C C . ASP A 1 308 ? 17.165 8.956 -27.526 1.00 84.56 308 ASP A C 1
ATOM 2514 O O . ASP A 1 308 ? 16.555 9.487 -26.603 1.00 84.56 308 ASP A O 1
ATOM 2518 N N . PHE A 1 309 ? 16.555 8.220 -28.459 1.00 85.19 309 PHE A N 1
ATOM 2519 C CA . PHE A 1 309 ? 15.106 8.033 -28.527 1.00 85.19 309 PHE A CA 1
ATOM 2520 C C . PHE A 1 309 ? 14.311 9.348 -28.631 1.00 85.19 309 PHE A C 1
ATOM 2522 O O . PHE A 1 309 ? 13.315 9.540 -27.943 1.00 85.19 309 PHE A O 1
ATOM 2529 N N . GLY A 1 310 ? 14.765 10.283 -29.469 1.00 81.31 310 GLY A N 1
ATOM 2530 C CA . GLY A 1 310 ? 14.109 11.579 -29.680 1.00 81.31 310 GLY A CA 1
ATOM 2531 C C . GLY A 1 310 ? 14.553 12.687 -28.722 1.00 81.31 310 GLY A C 1
ATOM 2532 O O . GLY A 1 310 ? 14.241 13.847 -28.968 1.00 81.31 310 GLY A O 1
ATOM 2533 N N . ARG A 1 311 ? 15.331 12.372 -27.677 1.00 80.06 311 ARG A N 1
ATOM 2534 C CA . ARG A 1 311 ? 15.785 13.353 -26.672 1.00 80.06 311 ARG A CA 1
ATOM 2535 C C . ARG A 1 311 ? 16.952 14.224 -27.132 1.00 80.06 311 ARG A C 1
ATOM 2537 O O . ARG A 1 311 ? 17.254 15.232 -26.501 1.00 80.06 311 ARG A O 1
ATOM 2544 N N . SER A 1 312 ? 17.627 13.858 -28.222 1.00 80.88 312 SER A N 1
ATOM 2545 C CA . SER A 1 312 ? 18.743 14.629 -28.770 1.00 80.88 312 SER A CA 1
ATOM 2546 C C . SER A 1 312 ? 18.552 14.960 -30.246 1.00 80.88 312 SER A C 1
ATOM 2548 O O . SER A 1 312 ? 18.582 14.082 -31.107 1.00 80.88 312 SER A O 1
ATOM 2550 N N . ILE A 1 313 ? 18.461 16.260 -30.536 1.00 76.06 313 ILE A N 1
ATOM 2551 C CA . ILE A 1 313 ? 18.510 16.817 -31.900 1.00 76.06 313 ILE A CA 1
ATOM 2552 C C . ILE A 1 313 ? 19.965 17.037 -32.358 1.00 76.06 313 ILE A C 1
ATOM 2554 O O . ILE A 1 313 ? 20.254 17.068 -33.553 1.00 76.06 313 ILE A O 1
ATOM 2558 N N . MET A 1 314 ? 20.918 17.126 -31.423 1.00 74.81 314 MET A N 1
ATOM 2559 C CA . MET A 1 314 ? 22.329 17.397 -31.732 1.00 74.81 314 MET A CA 1
ATOM 2560 C C . MET A 1 314 ? 23.112 16.157 -32.170 1.00 74.81 314 MET A C 1
ATOM 2562 O O . MET A 1 314 ? 24.024 16.282 -32.988 1.00 74.81 314 MET A O 1
ATOM 2566 N N . ARG A 1 315 ? 22.770 14.961 -31.671 1.00 80.25 315 ARG A N 1
ATOM 2567 C CA . ARG A 1 315 ? 23.429 13.704 -32.075 1.00 80.25 315 ARG A CA 1
ATOM 2568 C C . ARG A 1 315 ? 23.238 13.394 -33.572 1.00 80.25 315 ARG A C 1
ATOM 2570 O O . ARG A 1 315 ? 24.247 13.111 -34.224 1.00 80.25 315 ARG A O 1
ATOM 2577 N N . PRO A 1 316 ? 22.034 13.539 -34.168 1.00 72.56 316 PRO A N 1
ATOM 2578 C CA . PRO A 1 316 ? 21.861 13.394 -35.609 1.00 72.56 316 PRO A CA 1
ATOM 2579 C C . PRO A 1 316 ? 22.622 14.476 -36.385 1.00 72.56 316 PRO A C 1
ATOM 2581 O O . PRO A 1 316 ? 23.346 14.154 -37.323 1.00 72.56 316 PRO A O 1
ATOM 2584 N N . LEU A 1 317 ? 22.518 15.749 -35.976 1.00 75.00 317 LEU A N 1
ATOM 2585 C CA . LEU A 1 317 ? 23.182 16.869 -36.660 1.00 75.00 317 LEU A CA 1
ATOM 2586 C C . LEU A 1 317 ? 24.709 16.732 -36.665 1.00 75.00 317 LEU A C 1
ATOM 2588 O O . LEU A 1 317 ? 25.347 16.946 -37.693 1.00 75.00 317 LEU A O 1
ATOM 2592 N N . SER A 1 318 ? 25.297 16.310 -35.547 1.00 75.12 318 SER A N 1
ATOM 2593 C CA . SER A 1 318 ? 26.739 16.047 -35.438 1.00 75.12 318 SER A CA 1
ATOM 2594 C C . SER A 1 318 ? 27.194 14.948 -36.397 1.00 75.12 318 SER A C 1
ATOM 2596 O O . SER A 1 318 ? 28.271 15.037 -36.986 1.00 75.12 318 SER A O 1
ATOM 2598 N N . TRP A 1 319 ? 26.361 13.926 -36.599 1.00 70.00 319 TRP A N 1
ATOM 2599 C CA . TRP A 1 319 ? 26.656 12.849 -37.535 1.00 70.00 319 TRP A CA 1
ATOM 2600 C C . TRP A 1 319 ? 26.593 13.320 -38.997 1.00 70.00 319 TRP A C 1
ATOM 2602 O O . TRP A 1 319 ? 27.506 13.033 -39.774 1.00 70.00 319 TRP A O 1
ATOM 2612 N N . TRP A 1 320 ? 25.588 14.130 -39.348 1.00 68.62 320 TRP A N 1
ATOM 2613 C CA . TRP A 1 320 ? 25.483 14.781 -40.660 1.00 68.62 320 TRP A CA 1
ATOM 2614 C C . TRP A 1 320 ? 26.667 15.713 -40.953 1.00 68.62 320 TRP A C 1
ATOM 2616 O O . TRP A 1 320 ? 27.263 15.635 -42.029 1.00 68.62 320 TRP A O 1
ATOM 2626 N N . LEU A 1 321 ? 27.067 16.547 -39.987 1.00 72.75 321 LEU A N 1
ATOM 2627 C CA . LEU A 1 321 ? 28.236 17.424 -40.113 1.00 72.75 321 LEU A CA 1
ATOM 2628 C C . LEU A 1 321 ? 29.536 16.618 -40.278 1.00 72.75 321 LEU A C 1
ATOM 2630 O O . LEU A 1 321 ? 30.362 16.944 -41.131 1.00 72.75 321 LEU A O 1
ATOM 2634 N N . GLY A 1 322 ? 29.700 15.522 -39.531 1.00 67.94 322 GLY A N 1
ATOM 2635 C CA . GLY A 1 322 ? 30.847 14.621 -39.666 1.00 67.94 322 GLY A CA 1
ATOM 2636 C C . GLY A 1 322 ? 30.951 13.948 -41.043 1.00 67.94 322 GLY A C 1
ATOM 2637 O O . GLY A 1 322 ? 32.051 13.834 -41.592 1.00 67.94 322 GLY A O 1
ATOM 2638 N N . LEU A 1 323 ? 29.821 13.547 -41.639 1.00 62.38 323 LEU A N 1
ATOM 2639 C CA . LEU A 1 323 ? 29.764 13.015 -43.009 1.00 62.38 323 LEU A CA 1
ATOM 2640 C C . LEU A 1 323 ? 30.090 14.088 -44.061 1.00 62.38 323 LEU A C 1
ATOM 2642 O O . LEU A 1 323 ? 30.854 13.819 -44.992 1.00 62.38 323 LEU A O 1
ATOM 2646 N N . GLY A 1 324 ? 29.591 15.316 -43.884 1.00 57.81 324 GLY A N 1
ATOM 2647 C CA . GLY A 1 324 ? 29.892 16.451 -44.764 1.00 57.81 324 GLY A CA 1
ATOM 2648 C C . GLY A 1 324 ? 31.386 16.790 -44.822 1.00 57.81 324 GLY A C 1
ATOM 2649 O O . GLY A 1 324 ? 31.943 16.983 -45.903 1.00 57.81 324 GLY A O 1
ATOM 2650 N N . VAL A 1 325 ? 32.077 16.763 -43.677 1.00 55.22 325 VAL A N 1
ATOM 2651 C CA . VAL A 1 325 ? 33.530 17.013 -43.597 1.00 55.22 325 VAL A CA 1
ATOM 2652 C C . VAL A 1 325 ? 34.350 15.887 -44.248 1.00 55.22 325 VAL A C 1
ATOM 2654 O O . VAL A 1 325 ? 35.402 16.146 -44.841 1.00 55.22 325 VAL A O 1
ATOM 2657 N N . ARG A 1 326 ? 33.878 14.633 -44.193 1.00 51.47 326 ARG A N 1
ATOM 2658 C CA . ARG A 1 326 ? 34.534 13.496 -44.867 1.00 51.47 326 ARG A CA 1
ATOM 2659 C C . ARG A 1 326 ? 34.406 13.566 -46.391 1.00 51.47 326 ARG A C 1
ATOM 2661 O O . ARG A 1 326 ? 35.404 13.339 -47.071 1.00 51.47 326 ARG A O 1
ATOM 2668 N N . ASN A 1 327 ? 33.241 13.943 -46.918 1.00 48.59 327 ASN A N 1
ATOM 2669 C CA . ASN A 1 327 ? 33.034 14.083 -48.365 1.00 48.59 327 ASN A CA 1
ATOM 2670 C C . ASN A 1 327 ? 33.789 15.287 -48.954 1.00 48.59 327 ASN A C 1
ATOM 2672 O O . ASN A 1 327 ? 34.361 15.177 -50.036 1.00 48.59 327 ASN A O 1
ATOM 2676 N N . LEU A 1 328 ? 33.915 16.393 -48.211 1.00 48.84 328 LEU A N 1
ATOM 2677 C CA . LEU A 1 328 ? 34.736 17.543 -48.624 1.00 48.84 328 LEU A CA 1
ATOM 2678 C C . LEU A 1 328 ? 36.233 17.202 -48.758 1.00 48.84 328 LEU A C 1
ATOM 2680 O O . LEU A 1 328 ? 36.904 17.718 -49.652 1.00 48.84 328 LEU A O 1
ATOM 2684 N N . ARG A 1 329 ? 36.768 16.292 -47.928 1.00 48.09 329 ARG A N 1
ATOM 2685 C CA . ARG A 1 329 ? 38.162 15.814 -48.056 1.00 48.09 329 ARG A CA 1
ATOM 2686 C C . ARG A 1 329 ? 38.399 14.906 -49.266 1.00 48.09 329 ARG A C 1
ATOM 2688 O O . ARG A 1 329 ? 39.531 14.851 -49.742 1.00 48.09 329 ARG A O 1
ATOM 2695 N N . VAL A 1 330 ? 37.382 14.189 -49.746 1.00 51.50 330 VAL A N 1
ATOM 2696 C CA . VAL A 1 330 ? 37.500 13.327 -50.938 1.00 51.50 330 VAL A CA 1
ATOM 2697 C C . VAL A 1 330 ? 37.519 14.179 -52.207 1.00 51.50 330 VAL A C 1
ATOM 2699 O O . VAL A 1 330 ? 38.416 14.005 -53.027 1.00 51.50 330 VAL A O 1
ATOM 2702 N N . VAL A 1 331 ? 36.648 15.190 -52.296 1.00 50.62 331 VAL A N 1
ATOM 2703 C CA . VAL A 1 331 ? 36.612 16.120 -53.439 1.00 50.62 331 VAL A CA 1
ATOM 2704 C C . VAL A 1 331 ? 37.926 16.903 -53.573 1.00 50.62 331 VAL A C 1
ATOM 2706 O O . VAL A 1 331 ? 38.460 17.020 -54.672 1.00 50.62 331 VAL A O 1
ATOM 2709 N N . TYR A 1 332 ? 38.525 17.362 -52.467 1.00 45.22 332 TYR A N 1
ATOM 2710 C CA . TYR A 1 332 ? 39.832 18.034 -52.525 1.00 45.22 332 TYR A CA 1
ATOM 2711 C C . TYR A 1 332 ? 40.983 17.108 -52.968 1.00 45.22 332 TYR A C 1
ATOM 2713 O O . TYR A 1 332 ? 41.907 17.566 -53.634 1.00 45.22 332 TYR A O 1
ATOM 2721 N N . ARG A 1 333 ? 40.936 15.801 -52.657 1.00 46.69 333 ARG A N 1
ATOM 2722 C CA . ARG A 1 333 ? 41.966 14.835 -53.096 1.00 46.69 333 ARG A CA 1
ATOM 2723 C C . ARG A 1 333 ? 41.851 14.431 -54.568 1.00 46.69 333 ARG A C 1
ATOM 2725 O O . ARG A 1 333 ? 42.866 14.055 -55.152 1.00 46.69 333 ARG A O 1
ATOM 2732 N N . GLU A 1 334 ? 40.664 14.491 -55.165 1.00 48.38 334 GLU A N 1
ATOM 2733 C CA . GLU A 1 334 ? 40.478 14.234 -56.602 1.00 48.38 334 GLU A CA 1
ATOM 2734 C C . GLU A 1 334 ? 40.862 15.439 -57.469 1.00 48.38 334 GLU A C 1
ATOM 2736 O O . GLU A 1 334 ? 41.443 15.258 -58.539 1.00 48.38 334 GLU A O 1
ATOM 2741 N N . VAL A 1 335 ? 40.657 16.668 -56.982 1.00 52.47 335 VAL A N 1
ATOM 2742 C CA . VAL A 1 335 ? 41.078 17.890 -57.693 1.00 52.47 335 VAL A CA 1
ATOM 2743 C C . VAL A 1 335 ? 42.609 18.005 -57.796 1.00 52.47 335 VAL A C 1
ATOM 2745 O O . VAL A 1 335 ? 43.112 18.462 -58.821 1.00 52.47 335 VAL A O 1
ATOM 2748 N N . ASP A 1 336 ? 43.364 17.520 -56.804 1.00 50.09 336 ASP A N 1
ATOM 2749 C CA . ASP A 1 336 ? 44.838 17.510 -56.849 1.00 50.09 336 ASP A CA 1
ATOM 2750 C C . ASP A 1 336 ? 45.438 16.372 -57.700 1.00 50.09 336 ASP A C 1
ATOM 2752 O O . ASP A 1 336 ? 46.592 16.465 -58.122 1.00 50.09 336 ASP A O 1
ATOM 2756 N N . ARG A 1 337 ? 44.684 15.303 -58.005 1.00 51.22 337 ARG A N 1
ATOM 2757 C CA . ARG A 1 337 ? 45.158 14.229 -58.906 1.00 51.22 337 ARG A CA 1
ATOM 2758 C C . ARG A 1 337 ? 45.005 14.555 -60.391 1.00 51.22 337 ARG A C 1
ATOM 2760 O O . ARG A 1 337 ? 45.764 14.010 -61.181 1.00 51.22 337 ARG A O 1
ATOM 2767 N N . ASN A 1 338 ? 44.105 15.465 -60.761 1.00 50.03 338 ASN A N 1
ATOM 2768 C CA . ASN A 1 338 ? 43.918 15.913 -62.149 1.00 50.03 338 ASN A CA 1
ATOM 2769 C C . ASN A 1 338 ? 44.811 17.108 -62.547 1.00 50.03 338 ASN A C 1
ATOM 2771 O O . ASN A 1 338 ? 44.612 17.698 -63.605 1.00 50.03 338 ASN A O 1
ATOM 2775 N N . LYS A 1 339 ? 45.792 17.478 -61.709 1.00 52.34 339 LYS A N 1
ATOM 2776 C CA . LYS A 1 339 ? 46.773 18.549 -61.974 1.00 52.34 339 LYS A CA 1
ATOM 2777 C C . LYS A 1 339 ? 48.218 18.051 -62.159 1.00 52.34 339 LYS A C 1
ATOM 2779 O O . LYS A 1 339 ? 49.146 18.844 -62.009 1.00 52.34 339 LYS A O 1
ATOM 2784 N N . ARG A 1 340 ? 48.431 16.769 -62.470 1.00 43.34 340 ARG A N 1
ATOM 2785 C CA . ARG A 1 340 ? 49.744 16.251 -62.893 1.00 43.34 340 ARG A CA 1
ATOM 2786 C C . ARG A 1 340 ? 49.732 15.798 -64.336 1.00 43.34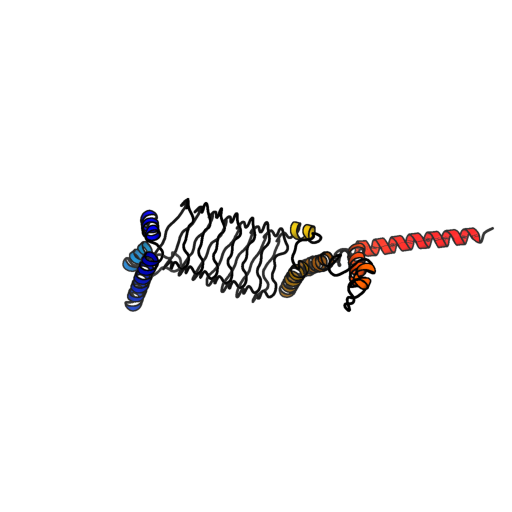 340 ARG A C 1
ATOM 2788 O O . ARG A 1 340 ? 48.739 15.141 -64.714 1.00 43.34 340 ARG A O 1
#

Secondary structure (DSSP, 8-state):
--HHHHHHHHTTHHHHHHHHHHHHHHHHHHHHHTT---B-TTT-SBSSHHHHHHHHHH-EE-TT-EE-S-EE-TT-EE-S-EE-TT-EE-S-EE-TT-EESS-EE-TT-EESS-EE-TT-EE-S-EE-TT-EE-S-EE-TT-EE-S-EE-TT-EESS-EE-TT-EESS-EE-TT-EE-S-EE-TT-EE-S-EE-TT-EESS--B-TT-EESSPPB-TT-B-HHHHHHTTS--SS-HHHHHHHHHHHHHHTT-HHHHHHHHHHHHHHHBTTTB-SS--HHHHHH--S---SSSSHHHHHHHHHHHHHHTTTT-SHHHHHHHHHHHHHHHHHHHHHHTGGG-